Protein AF-A0A523QRS4-F1 (afdb_monomer_lite)

pLDDT: mean 77.5, std 20.07, range [27.39, 96.94]

Foldseek 3Di:
DDDDDDDDPPPPPDDPPPDPPPQFAFFAAPWDDQCQKFADDDPVTDGDPPDTGDGRQGWDFPDDDPQKTWTDRDPPDPDDIIIGGNVNTPSVCRDPVVVQVVLCVWFNDAFAQDPPPRDTPQVLVVCLVPAPCSVQKDWDDKDGWDDDPQATKIWTWIWGQDPVRDTDIAIWIFHHGPSHGPDIGHPVPDDDDD

Secondary structure (DSSP, 8-state):
----------------------PPSPB-SS-B-GGGEESSSSTTSPBPSS--BPTT-B-EEEEEETTEEEEESSSS--S--EEEEGGGS-GGGG-HHHHHHHHHHHH-SPP-B-TTT--BHHHHHHHHHH-SSGGG-EEEEEPPPEEETTEEEEEEEEEEE-TTS-EEEEEEEEEEETTEEEEEEEGGG-----

Structure (mmCIF, N/CA/C/O backbone):
data_AF-A0A523QRS4-F1
#
_entry.id   AF-A0A523QRS4-F1
#
loop_
_atom_site.group_PDB
_atom_site.id
_atom_site.type_symbol
_atom_site.label_atom_id
_atom_site.label_alt_id
_atom_site.label_comp_id
_atom_site.label_asym_id
_atom_site.label_entity_id
_atom_site.label_seq_id
_atom_site.pdbx_PDB_ins_code
_atom_site.Cartn_x
_atom_site.Cartn_y
_atom_site.Cartn_z
_atom_site.occupancy
_atom_site.B_iso_or_equiv
_atom_site.auth_seq_id
_atom_site.auth_comp_id
_atom_site.auth_asym_id
_atom_site.auth_atom_id
_atom_site.pdbx_PDB_model_num
ATOM 1 N N . MET A 1 1 ? -35.019 35.383 52.566 1.00 38.28 1 MET A N 1
ATOM 2 C CA . MET A 1 1 ? -33.919 34.642 53.225 1.00 38.28 1 MET A CA 1
ATOM 3 C C . MET A 1 1 ? -32.940 34.156 52.166 1.00 38.28 1 MET A C 1
ATOM 5 O O . MET A 1 1 ? -33.324 33.365 51.318 1.00 38.28 1 MET A O 1
ATOM 9 N N . ARG A 1 2 ? -31.708 34.683 52.170 1.00 39.78 2 ARG A N 1
ATOM 10 C CA . ARG A 1 2 ? -30.588 34.219 51.334 1.00 39.78 2 ARG A CA 1
ATOM 11 C C . ARG A 1 2 ? -29.811 33.148 52.108 1.00 39.78 2 ARG A C 1
ATOM 13 O O . ARG A 1 2 ? -29.517 33.361 53.281 1.00 39.78 2 ARG A O 1
ATOM 20 N N . ARG A 1 3 ? -29.461 32.040 51.454 1.00 33.72 3 ARG A N 1
ATOM 21 C CA . ARG A 1 3 ? -28.447 31.068 51.902 1.00 33.72 3 ARG A CA 1
ATOM 22 C C . ARG A 1 3 ? -27.505 30.750 50.724 1.00 33.72 3 ARG A C 1
ATOM 24 O O . ARG A 1 3 ? -27.893 30.990 49.582 1.00 33.72 3 ARG A O 1
ATOM 31 N N . PRO A 1 4 ? -26.241 30.394 51.002 1.00 34.81 4 PRO A N 1
ATOM 32 C CA . PRO A 1 4 ? -25.090 30.863 50.234 1.00 34.81 4 PRO A CA 1
ATOM 33 C C . PRO A 1 4 ? -24.780 30.021 48.994 1.00 34.81 4 PRO A C 1
ATOM 35 O O . PRO A 1 4 ? -25.081 28.834 48.928 1.00 34.81 4 PRO A O 1
ATOM 38 N N . LYS A 1 5 ? -24.113 30.666 48.029 1.00 37.50 5 LYS A N 1
ATOM 39 C CA . LYS A 1 5 ? -23.422 30.017 46.912 1.00 37.50 5 LYS A CA 1
ATOM 40 C C . LYS A 1 5 ? -22.230 29.236 47.470 1.00 37.50 5 LYS A C 1
ATOM 42 O O . LYS A 1 5 ? -21.349 29.847 48.068 1.00 37.50 5 LYS A O 1
ATOM 47 N N . ILE A 1 6 ? -22.187 27.927 47.242 1.00 28.95 6 ILE A N 1
ATOM 48 C CA . ILE A 1 6 ? -20.970 27.126 47.396 1.00 28.95 6 ILE A CA 1
ATOM 49 C C . ILE A 1 6 ? -20.556 26.702 45.992 1.00 28.95 6 ILE A C 1
ATOM 51 O O . ILE A 1 6 ? -21.216 25.896 45.342 1.00 28.95 6 ILE A O 1
ATOM 55 N N . VAL A 1 7 ? -19.484 27.323 45.512 1.00 34.16 7 VAL A N 1
ATOM 56 C CA . VAL A 1 7 ? -18.747 26.904 44.325 1.00 34.16 7 VAL A CA 1
ATOM 57 C C . VAL A 1 7 ? -17.831 25.776 44.785 1.00 34.16 7 VAL A C 1
ATOM 59 O O . VAL A 1 7 ? -16.873 26.034 45.508 1.00 34.16 7 VAL A O 1
ATOM 62 N N . ILE A 1 8 ? -18.131 24.535 44.405 1.00 29.69 8 ILE A N 1
ATOM 63 C CA . ILE A 1 8 ? -17.163 23.441 44.515 1.00 29.69 8 ILE A CA 1
ATOM 64 C C . ILE A 1 8 ? -16.531 23.281 43.138 1.00 29.69 8 ILE A C 1
ATOM 66 O O . ILE A 1 8 ? -17.089 22.656 42.240 1.00 29.69 8 ILE A O 1
ATOM 70 N N . ALA A 1 9 ? -15.366 23.900 42.975 1.00 28.75 9 ALA A N 1
ATOM 71 C CA . ALA A 1 9 ? -14.440 23.562 41.913 1.00 28.75 9 ALA A CA 1
ATOM 72 C C . ALA A 1 9 ? -13.844 22.188 42.245 1.00 28.75 9 ALA A C 1
ATOM 74 O O . ALA A 1 9 ? -12.951 22.084 43.083 1.00 28.75 9 ALA A O 1
ATOM 75 N N . VAL A 1 10 ? -14.354 21.126 41.620 1.00 27.39 10 VAL A N 1
ATOM 76 C CA . VAL A 1 10 ? -13.657 19.837 41.611 1.00 27.39 10 VAL A CA 1
ATOM 77 C C . VAL A 1 10 ? -12.737 19.836 40.400 1.00 27.39 10 VAL A C 1
ATOM 79 O O . VAL A 1 10 ? -13.112 19.480 39.286 1.00 27.39 10 VAL A O 1
ATOM 82 N N . LEU A 1 11 ? -11.519 20.305 40.640 1.00 28.81 11 LEU A N 1
ATOM 83 C CA . LEU A 1 11 ? -10.407 20.229 39.712 1.00 28.81 11 LEU A CA 1
ATOM 84 C C . LEU A 1 11 ? -9.786 18.831 39.866 1.00 28.81 11 LEU A C 1
ATOM 86 O O . LEU A 1 11 ? -8.855 18.644 40.643 1.00 28.81 11 LEU A O 1
ATOM 90 N N . VAL A 1 12 ? -10.336 17.825 39.176 1.00 30.38 12 VAL A N 1
ATOM 91 C CA . VAL A 1 12 ? -9.659 16.522 39.045 1.00 30.38 12 VAL A CA 1
ATOM 92 C C . VAL A 1 12 ? -8.639 16.630 37.915 1.00 30.38 12 VAL A C 1
ATOM 94 O O . VAL A 1 12 ? -8.904 16.305 36.762 1.00 30.38 12 VAL A O 1
ATOM 97 N N . LEU A 1 13 ? -7.447 17.112 38.267 1.00 37.62 13 LEU A N 1
ATOM 98 C CA . LEU A 1 13 ? -6.215 16.827 37.536 1.00 37.62 13 LEU A CA 1
ATOM 99 C C . LEU A 1 13 ? -5.780 15.401 37.904 1.00 37.62 13 LEU A C 1
ATOM 101 O O . LEU A 1 13 ? -4.959 15.205 38.796 1.00 37.62 13 LEU A O 1
ATOM 105 N N . CYS A 1 14 ? -6.339 14.399 37.228 1.00 30.83 14 CYS A N 1
ATOM 106 C CA . CYS A 1 14 ? -5.797 13.042 37.252 1.00 30.83 14 CYS A CA 1
ATOM 107 C C . CYS A 1 14 ? -5.207 12.706 35.884 1.00 30.83 14 CYS A C 1
ATOM 109 O O . CYS A 1 14 ? -5.927 12.437 34.933 1.00 30.83 14 CYS A O 1
ATOM 111 N N . GLY A 1 15 ? -3.874 12.706 35.838 1.00 29.33 15 GLY A N 1
ATOM 112 C CA . GLY A 1 15 ? -3.084 11.820 34.990 1.00 29.33 15 GLY A CA 1
ATOM 113 C C . GLY A 1 15 ? -3.207 12.019 33.484 1.00 29.33 15 GLY A C 1
ATOM 114 O O . GLY A 1 15 ? -3.934 11.297 32.811 1.00 29.33 15 GLY A O 1
ATOM 115 N N . LEU A 1 16 ? -2.344 12.875 32.937 1.00 32.72 16 LEU A N 1
ATOM 116 C CA . LEU A 1 16 ? -1.816 12.695 31.585 1.00 32.72 16 LEU A CA 1
ATOM 117 C C . LEU A 1 16 ? -1.104 11.332 31.515 1.00 32.72 16 LEU A C 1
ATOM 119 O O . LEU A 1 16 ? 0.087 11.231 31.794 1.00 32.72 16 LEU A O 1
ATOM 123 N N . HIS A 1 17 ? -1.829 10.270 31.167 1.00 32.53 17 HIS A N 1
ATOM 124 C CA . HIS A 1 17 ? -1.213 9.115 30.526 1.00 32.53 17 HIS A CA 1
ATOM 125 C C . HIS A 1 17 ? -1.110 9.443 29.042 1.00 32.53 17 HIS A C 1
ATOM 127 O O . HIS A 1 17 ? -2.069 9.326 28.282 1.00 32.53 17 HIS A O 1
ATOM 133 N N . THR A 1 18 ? 0.075 9.888 28.634 1.00 37.66 18 THR A N 1
ATOM 134 C CA . THR A 1 18 ? 0.505 9.887 27.237 1.00 37.66 18 THR A CA 1
ATOM 135 C C . THR A 1 18 ? 0.619 8.439 26.768 1.00 37.66 18 THR A C 1
ATOM 137 O O . THR A 1 18 ? 1.694 7.847 26.770 1.00 37.66 18 THR A O 1
ATOM 140 N N . GLY A 1 19 ? -0.517 7.856 26.403 1.00 32.28 19 GLY A N 1
ATOM 141 C CA . GLY A 1 19 ? -0.621 6.629 25.632 1.00 32.28 19 GLY A CA 1
ATOM 142 C C . GLY A 1 19 ? -1.322 6.964 24.328 1.00 32.28 19 GLY A C 1
ATOM 143 O O . GLY A 1 19 ? -2.533 6.813 24.221 1.00 32.28 19 GLY A O 1
ATOM 144 N N . ASN A 1 20 ? -0.567 7.459 23.347 1.00 34.06 20 ASN A N 1
ATOM 145 C CA . ASN A 1 20 ? -1.045 7.594 21.975 1.00 34.06 20 ASN A CA 1
ATOM 146 C C . ASN A 1 20 ? -1.259 6.182 21.405 1.00 34.06 20 ASN A C 1
ATOM 148 O O . ASN A 1 20 ? -0.379 5.619 20.758 1.00 34.06 20 ASN A O 1
ATOM 152 N N . SER A 1 21 ? -2.419 5.587 21.669 1.00 36.31 21 SER A N 1
ATOM 153 C CA . SER A 1 21 ? -2.902 4.462 20.882 1.00 36.31 21 SER A CA 1
ATOM 154 C C . SER A 1 21 ? -3.657 5.049 19.696 1.00 36.31 21 SER A C 1
ATOM 156 O O . SER A 1 21 ? -4.803 5.463 19.822 1.00 36.31 21 SER A O 1
ATOM 158 N N . LEU A 1 22 ? -3.009 5.098 18.531 1.00 37.78 22 LEU A N 1
ATOM 159 C CA . LEU A 1 22 ? -3.650 5.392 17.239 1.00 37.78 22 LEU A CA 1
ATOM 160 C C . LEU A 1 22 ? -4.550 4.225 16.772 1.00 37.78 22 LEU A C 1
ATOM 162 O O . LEU A 1 22 ? -4.741 4.015 15.575 1.00 37.78 22 LEU A O 1
ATOM 166 N N . ALA A 1 23 ? -5.069 3.427 17.707 1.00 46.94 23 ALA A N 1
ATOM 167 C CA . ALA A 1 23 ? -6.020 2.377 17.413 1.00 46.94 23 ALA A CA 1
ATOM 168 C C . ALA A 1 23 ? -7.355 3.039 17.062 1.00 46.94 23 ALA A C 1
ATOM 170 O O . ALA A 1 23 ? -7.910 3.805 17.850 1.00 46.94 23 ALA A O 1
ATOM 171 N N . GLY A 1 24 ? -7.846 2.775 15.852 1.00 49.41 24 GLY A N 1
ATOM 172 C CA . GLY A 1 24 ? -9.186 3.190 15.454 1.00 49.41 24 GLY A CA 1
ATOM 173 C C . GLY A 1 24 ? -10.271 2.608 16.377 1.00 49.41 24 GLY A C 1
ATOM 174 O O . GLY A 1 24 ? -9.991 1.712 17.177 1.00 49.41 24 GLY A O 1
ATOM 175 N N . PRO A 1 25 ? -11.516 3.102 16.265 1.00 53.50 25 PRO A N 1
ATOM 176 C CA . PRO A 1 25 ? -12.649 2.605 17.046 1.00 53.50 25 PRO A CA 1
ATOM 177 C C . PRO A 1 25 ? -12.805 1.083 16.876 1.00 53.50 25 PRO A C 1
ATOM 179 O O . PRO A 1 25 ? -12.865 0.650 15.728 1.00 53.50 25 PRO A O 1
ATOM 182 N N . PRO A 1 26 ? -12.872 0.272 17.950 1.00 54.50 26 PRO A N 1
ATOM 183 C CA . PRO A 1 26 ? -12.972 -1.185 17.856 1.00 54.50 26 PRO A CA 1
ATOM 184 C C . PRO A 1 26 ? -14.129 -1.629 16.947 1.00 54.50 26 PRO A C 1
ATOM 186 O O . PRO A 1 26 ? -15.196 -1.015 16.929 1.00 54.50 26 PRO A O 1
ATOM 189 N N . ILE A 1 27 ? -13.900 -2.707 16.195 1.00 52.75 27 ILE A N 1
ATOM 190 C CA . ILE A 1 27 ? -14.874 -3.347 15.297 1.00 52.75 27 ILE A CA 1
ATOM 191 C C . ILE A 1 27 ? -15.105 -4.770 15.804 1.00 52.75 27 ILE A C 1
ATOM 193 O O . ILE A 1 27 ? -14.191 -5.384 16.356 1.00 52.75 27 ILE A O 1
ATOM 197 N N . PHE A 1 28 ? -16.312 -5.299 15.633 1.00 57.34 28 PHE A N 1
ATOM 198 C CA . PHE A 1 28 ? -16.656 -6.658 16.048 1.00 57.34 28 PHE A CA 1
ATOM 199 C C . PHE A 1 28 ? -16.808 -7.593 14.859 1.00 57.34 28 PHE A C 1
ATOM 201 O O . PHE A 1 28 ? -17.476 -7.254 13.889 1.00 57.34 28 PHE A O 1
ATOM 208 N N . GLN A 1 29 ? -16.242 -8.795 14.981 1.00 43.44 29 GLN A N 1
ATOM 209 C CA . GLN A 1 29 ? -16.531 -9.909 14.077 1.00 43.44 29 GLN A CA 1
ATOM 210 C C . GLN A 1 29 ? -17.651 -10.771 14.682 1.00 43.44 29 GLN A C 1
ATOM 212 O O . GLN A 1 29 ? -17.641 -11.003 15.891 1.00 43.44 29 GLN A O 1
ATOM 217 N N . ASN A 1 30 ? -18.573 -11.255 13.842 1.00 48.00 30 ASN A N 1
ATOM 218 C CA . ASN A 1 30 ? -19.727 -12.123 14.151 1.00 48.00 30 ASN A CA 1
ATOM 219 C C . ASN A 1 30 ? -21.000 -11.489 14.743 1.00 48.00 30 ASN A C 1
ATOM 221 O O . ASN A 1 30 ? -21.876 -12.229 15.190 1.00 48.00 30 ASN A O 1
ATOM 225 N N . GLY A 1 31 ? -21.150 -10.160 14.718 1.00 55.41 31 GLY A N 1
ATOM 226 C CA . GLY A 1 31 ? -22.325 -9.495 15.297 1.00 55.41 31 GLY A CA 1
ATOM 227 C C . GLY A 1 31 ? -22.440 -9.728 16.808 1.00 55.41 31 GLY A C 1
ATOM 228 O O . GLY A 1 31 ? -21.742 -10.554 17.399 1.00 55.41 31 GLY A O 1
ATOM 229 N N . ILE A 1 32 ? -23.284 -8.956 17.484 1.00 65.88 32 ILE A N 1
AT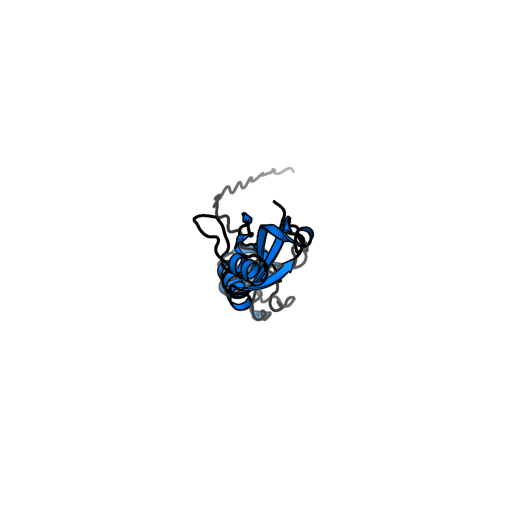OM 230 C CA . ILE A 1 32 ? -23.466 -9.129 18.926 1.00 65.88 32 ILE A CA 1
ATOM 231 C C . ILE A 1 32 ? -24.937 -9.176 19.243 1.00 65.88 32 ILE A C 1
ATOM 233 O O . ILE A 1 32 ? -25.665 -8.197 19.060 1.00 65.88 32 ILE A O 1
ATOM 237 N N . ASP A 1 33 ? -25.338 -10.313 19.799 1.00 67.94 33 ASP A N 1
ATOM 238 C CA . ASP A 1 33 ? -26.661 -10.460 20.366 1.00 67.94 33 ASP A CA 1
ATOM 239 C C . ASP A 1 33 ? -26.887 -9.414 21.457 1.00 67.94 33 ASP A C 1
ATOM 241 O O . ASP A 1 33 ? -26.063 -9.220 22.356 1.00 67.94 33 ASP A O 1
ATOM 245 N N . LYS A 1 34 ? -28.075 -8.808 21.427 1.00 73.00 34 LYS A N 1
ATOM 246 C CA . LYS A 1 34 ? -28.575 -7.841 22.418 1.00 73.00 34 LYS A CA 1
ATOM 247 C C . LYS A 1 34 ? -28.326 -8.236 23.882 1.00 73.00 34 LYS A C 1
ATOM 249 O O . LYS A 1 34 ? -28.179 -7.383 24.743 1.00 73.00 34 LYS A O 1
ATOM 254 N N . GLN A 1 35 ? -28.206 -9.532 24.175 1.00 75.56 35 GLN A N 1
ATOM 255 C CA . GLN A 1 35 ? -27.923 -10.055 25.516 1.00 75.56 35 GLN A CA 1
ATOM 256 C C . GLN A 1 35 ? -26.556 -9.653 26.097 1.00 75.56 35 GLN A C 1
ATOM 258 O O . GLN A 1 35 ? -26.328 -9.809 27.299 1.00 75.56 35 GLN A O 1
ATOM 263 N N . TYR A 1 36 ? -25.636 -9.169 25.262 1.00 80.62 36 TYR A N 1
ATOM 264 C CA . TYR A 1 36 ? -24.312 -8.704 25.681 1.00 80.62 36 TYR A CA 1
ATOM 265 C C . TYR A 1 36 ? -24.194 -7.177 25.747 1.00 80.62 36 TYR A C 1
ATOM 267 O O . TYR A 1 36 ? -23.166 -6.671 26.204 1.00 80.62 36 TYR A O 1
ATOM 275 N N . ILE A 1 37 ? -25.231 -6.459 25.311 1.00 86.19 37 ILE A N 1
ATOM 276 C CA . ILE A 1 37 ? -25.307 -5.000 25.301 1.00 86.19 37 ILE A CA 1
ATOM 277 C C . ILE A 1 37 ? -26.126 -4.565 26.519 1.00 86.19 37 ILE A C 1
ATOM 279 O O . ILE A 1 37 ? -27.165 -5.150 26.814 1.00 86.19 37 ILE A O 1
ATOM 283 N N . ARG A 1 38 ? -25.644 -3.571 27.268 1.00 89.12 38 ARG A N 1
ATOM 284 C CA . ARG A 1 38 ? -26.240 -3.133 28.540 1.00 89.12 38 ARG A CA 1
ATOM 285 C C . ARG A 1 38 ? -26.420 -1.632 28.609 1.00 89.12 38 ARG A C 1
ATOM 287 O O . ARG A 1 38 ? -25.671 -0.877 27.996 1.00 89.12 38 ARG A O 1
ATOM 294 N N . ILE A 1 39 ? -27.343 -1.197 29.457 1.00 90.00 39 ILE A N 1
ATOM 295 C CA . ILE A 1 39 ? -27.551 0.229 29.744 1.00 90.00 39 ILE A CA 1
ATOM 296 C C . ILE A 1 39 ? -26.484 0.814 30.689 1.00 90.00 39 ILE A C 1
ATOM 298 O O . ILE A 1 39 ? -26.386 2.033 30.832 1.00 90.00 39 ILE A O 1
ATOM 302 N N . GLY A 1 40 ? -25.646 -0.028 31.310 1.00 88.25 40 GLY A N 1
ATOM 303 C CA . GLY A 1 40 ? -24.593 0.411 32.227 1.00 88.25 40 GLY A CA 1
ATOM 304 C C . GLY A 1 40 ? -23.388 -0.534 32.343 1.00 88.25 40 GLY A C 1
ATOM 305 O O . GLY A 1 40 ? -23.428 -1.673 31.870 1.00 88.25 40 GLY A O 1
ATOM 306 N N . PRO A 1 41 ? -22.295 -0.057 32.967 1.00 84.81 41 PRO A N 1
ATOM 307 C CA . PRO A 1 41 ? -21.031 -0.776 33.076 1.00 84.81 41 PRO A CA 1
ATOM 308 C C . PRO A 1 41 ? -21.018 -1.710 34.280 1.00 84.81 41 PRO A C 1
ATOM 310 O O . PRO A 1 41 ? -20.392 -1.380 35.275 1.00 84.81 41 PRO A O 1
ATOM 313 N N . GLU A 1 42 ? -21.728 -2.836 34.220 1.00 85.50 42 GLU A N 1
ATOM 314 C CA . GLU A 1 42 ? -21.630 -3.966 35.162 1.00 85.50 42 GLU A CA 1
ATOM 315 C C . GLU A 1 42 ? -22.707 -5.010 34.838 1.00 85.50 42 GLU A C 1
ATOM 317 O O . GLU A 1 42 ? -23.611 -4.779 34.037 1.00 85.50 42 GLU A O 1
ATOM 322 N N . MET A 1 43 ? -22.622 -6.181 35.473 1.00 83.38 43 MET A N 1
ATOM 323 C CA . MET A 1 43 ? -23.606 -7.255 35.281 1.00 83.38 43 MET A CA 1
ATOM 324 C C . MET A 1 43 ? -24.956 -6.996 35.958 1.00 83.38 43 MET A C 1
ATOM 326 O O . MET A 1 43 ? -25.911 -7.716 35.671 1.00 83.38 43 MET A O 1
ATOM 330 N N . GLU A 1 44 ? -25.031 -5.999 36.839 1.00 86.81 44 GLU A N 1
ATOM 331 C CA . GLU A 1 44 ? -26.256 -5.616 37.551 1.00 86.81 44 GLU A CA 1
ATOM 332 C C . GLU A 1 44 ? -27.202 -4.782 36.680 1.00 86.81 44 GLU A C 1
ATOM 334 O O . GLU A 1 44 ? -28.406 -4.768 36.915 1.00 86.81 44 GLU A O 1
ATOM 339 N N . TYR A 1 45 ? -26.670 -4.117 35.651 1.00 86.31 45 TYR A N 1
ATOM 340 C CA . TYR A 1 45 ? -27.472 -3.329 34.722 1.00 86.31 45 TYR A CA 1
ATOM 341 C C . TYR A 1 45 ? -28.235 -4.229 33.762 1.00 86.31 45 TYR A C 1
ATOM 343 O O . TYR A 1 45 ? -27.698 -5.226 33.276 1.00 86.31 45 TYR A O 1
ATOM 351 N N . GLU A 1 46 ? -29.467 -3.843 33.448 1.00 87.44 46 GLU A N 1
ATOM 352 C CA . GLU A 1 46 ? -30.300 -4.543 32.477 1.00 87.44 46 GLU A CA 1
ATOM 353 C C . GLU A 1 46 ? -29.654 -4.558 31.083 1.00 87.44 46 GLU A C 1
ATOM 355 O O . GLU A 1 46 ? -28.813 -3.716 30.733 1.00 87.44 46 GLU A O 1
ATOM 360 N N . ASN A 1 47 ? -30.036 -5.558 30.291 1.00 85.94 47 ASN A N 1
ATOM 361 C CA . ASN A 1 47 ? -29.652 -5.592 28.888 1.00 85.94 47 ASN A CA 1
ATOM 362 C C . ASN A 1 47 ? -30.381 -4.471 28.145 1.00 85.94 47 ASN A C 1
ATOM 364 O O . ASN A 1 47 ? -31.543 -4.189 28.429 1.00 85.94 47 ASN A O 1
ATOM 368 N N . ASP A 1 48 ? -29.697 -3.860 27.187 1.00 82.62 48 ASP A N 1
ATOM 369 C CA . ASP A 1 48 ? -30.310 -2.896 26.283 1.00 82.62 48 ASP A CA 1
ATOM 370 C C . ASP A 1 48 ? -31.181 -3.658 25.271 1.00 82.62 48 ASP A C 1
ATOM 372 O O . ASP A 1 48 ? -30.708 -4.563 24.579 1.00 82.62 48 ASP A O 1
ATOM 376 N N . ASP A 1 49 ? -32.472 -3.340 25.219 1.00 78.06 49 ASP A N 1
ATOM 377 C CA . ASP A 1 49 ? -33.444 -3.966 24.319 1.00 78.06 49 ASP A CA 1
ATOM 378 C C . ASP A 1 49 ? -33.634 -3.189 23.008 1.00 78.06 49 ASP A C 1
ATOM 380 O O . ASP A 1 49 ? -34.337 -3.658 22.108 1.00 78.06 49 ASP A O 1
ATOM 384 N N . THR A 1 50 ? -32.978 -2.034 22.878 1.00 70.62 50 THR A N 1
ATOM 385 C CA . THR A 1 50 ? -33.133 -1.110 21.752 1.00 70.62 50 THR A CA 1
ATOM 386 C C . THR A 1 50 ? -32.138 -1.332 20.618 1.00 70.62 50 THR A C 1
ATOM 388 O O . THR A 1 50 ? -32.442 -0.969 19.481 1.00 70.62 50 THR A O 1
ATOM 391 N N . GLY A 1 51 ? -30.981 -1.947 20.883 1.00 64.19 51 GLY A N 1
ATOM 392 C CA . GLY A 1 51 ? -29.927 -2.144 19.884 1.00 64.19 51 GLY A CA 1
ATOM 393 C C . GLY A 1 51 ? -29.492 -3.598 19.694 1.00 64.19 51 GLY A C 1
ATOM 394 O O . GLY A 1 51 ? -29.294 -4.342 20.651 1.00 64.19 51 GLY A O 1
ATOM 395 N N . ALA A 1 52 ? -29.269 -3.989 18.440 1.00 68.50 52 ALA A N 1
ATOM 396 C CA . ALA A 1 52 ? -28.430 -5.129 18.079 1.00 68.50 52 ALA A CA 1
ATOM 397 C C . ALA A 1 52 ? -27.262 -4.601 17.246 1.00 68.50 52 ALA A C 1
ATOM 399 O O . ALA A 1 52 ? -27.460 -3.691 16.441 1.00 68.50 52 ALA A O 1
ATOM 400 N N . LEU A 1 53 ? -26.067 -5.156 17.446 1.00 73.06 53 LEU A N 1
ATOM 401 C CA . LEU A 1 53 ? -24.907 -4.788 16.642 1.00 73.06 53 LEU A CA 1
ATOM 402 C C . LEU A 1 53 ? -24.769 -5.751 15.473 1.00 73.06 53 LEU A C 1
ATOM 404 O O . LEU A 1 53 ? -24.700 -6.971 15.666 1.00 73.06 53 LEU A O 1
ATOM 408 N N . LEU A 1 54 ? -24.724 -5.192 14.269 1.00 71.19 54 LEU A N 1
ATOM 409 C CA . LEU A 1 54 ? -24.456 -5.953 13.060 1.00 71.19 54 LEU A CA 1
ATOM 410 C C . LEU A 1 54 ? -22.985 -6.380 13.023 1.00 71.19 54 LEU A C 1
ATOM 412 O O . LEU A 1 54 ? -22.113 -5.816 13.688 1.00 71.19 54 LEU A O 1
ATOM 416 N N . GLU A 1 55 ? -22.707 -7.417 12.242 1.00 66.00 55 GLU A N 1
ATOM 417 C CA . GLU A 1 55 ? -21.335 -7.830 11.975 1.00 66.00 55 GLU A CA 1
ATOM 418 C C . GLU A 1 55 ? -20.538 -6.692 11.313 1.00 66.00 55 GLU A C 1
ATOM 420 O O . GLU A 1 55 ? -21.066 -5.953 10.481 1.00 66.00 55 GLU A O 1
ATOM 425 N N . ASP A 1 56 ? -19.271 -6.540 11.710 1.00 64.44 56 ASP A N 1
ATOM 426 C CA . ASP A 1 56 ? -18.336 -5.510 11.240 1.00 64.44 56 ASP A CA 1
ATOM 427 C C . ASP A 1 56 ? -18.744 -4.051 11.542 1.00 64.44 56 ASP A C 1
ATOM 429 O O . ASP A 1 56 ? -18.203 -3.098 10.964 1.00 64.44 56 ASP A O 1
ATOM 433 N N . GLU A 1 57 ? -19.654 -3.841 12.495 1.00 73.88 57 GLU A N 1
ATOM 434 C CA . GLU A 1 57 ? -20.068 -2.506 12.918 1.00 73.88 57 GLU A CA 1
ATOM 435 C C . GLU A 1 57 ? -18.974 -1.799 13.741 1.00 73.88 57 GLU A C 1
ATOM 437 O O . GLU A 1 57 ? -18.359 -2.369 14.650 1.00 73.88 57 GLU A O 1
ATOM 442 N N . LYS A 1 58 ? -18.696 -0.534 13.396 1.00 76.38 58 LYS A N 1
ATOM 443 C CA . LYS A 1 58 ? -17.659 0.276 14.052 1.00 76.38 58 LYS A CA 1
ATOM 444 C C . LYS A 1 58 ? -18.201 0.904 15.328 1.00 76.38 58 LYS A C 1
ATOM 446 O O . LYS A 1 58 ? -19.191 1.630 15.279 1.00 76.38 58 LYS A O 1
ATOM 451 N N . LEU A 1 59 ? -17.506 0.705 16.447 1.00 79.38 59 LEU A N 1
ATOM 452 C CA . LEU A 1 59 ? -17.912 1.253 17.738 1.00 79.38 59 LEU A CA 1
ATOM 453 C C . LEU A 1 59 ? -17.014 2.408 18.165 1.00 79.38 59 LEU A C 1
ATOM 455 O O . LEU A 1 59 ? -15.837 2.240 18.475 1.00 79.38 59 LEU A O 1
ATOM 459 N N . TYR A 1 60 ? -17.589 3.597 18.257 1.00 82.25 60 TYR A N 1
ATOM 460 C CA . TYR A 1 60 ? -16.907 4.768 18.787 1.00 82.25 60 TYR A CA 1
ATOM 461 C C . TYR A 1 60 ? -16.956 4.730 20.310 1.00 82.25 60 TYR A C 1
ATOM 463 O O . TYR A 1 60 ? -18.020 4.918 20.901 1.00 82.25 60 TYR A O 1
ATOM 471 N N . VAL A 1 61 ? -15.804 4.492 20.937 1.00 86.44 61 VAL A N 1
ATOM 472 C CA . VAL A 1 61 ? -15.676 4.441 22.398 1.00 86.44 61 VAL A CA 1
ATOM 473 C C . VAL A 1 61 ? -15.851 5.842 22.974 1.00 86.44 61 VAL A C 1
ATOM 475 O O . VAL A 1 61 ? -15.137 6.773 22.607 1.00 86.44 61 VAL A O 1
ATOM 478 N N . LEU A 1 62 ? -16.820 5.975 23.872 1.00 86.62 62 LEU A N 1
ATOM 479 C CA . LEU A 1 62 ? -17.110 7.189 24.630 1.00 86.62 62 LEU A CA 1
ATOM 480 C C . LEU A 1 62 ? -16.442 7.156 26.004 1.00 86.62 62 LEU A C 1
ATOM 482 O O . LEU A 1 62 ? -15.974 8.180 26.490 1.00 86.62 62 LEU A O 1
ATOM 486 N N . GLU A 1 63 ? -16.424 5.982 26.634 1.00 87.31 63 GLU A N 1
ATOM 487 C CA . GLU A 1 63 ? -15.961 5.797 28.008 1.00 87.31 63 GLU A CA 1
ATOM 488 C C . GLU A 1 63 ? -15.490 4.352 28.213 1.00 87.31 63 GLU A C 1
ATOM 490 O O . GLU A 1 63 ? -16.032 3.430 27.604 1.00 87.31 63 GLU A O 1
ATOM 495 N N . GLU A 1 64 ? -14.515 4.138 29.095 1.00 89.06 64 GLU A N 1
ATOM 496 C CA . GLU A 1 64 ? -14.163 2.809 29.599 1.00 89.06 64 GLU A CA 1
ATOM 497 C C . GLU A 1 64 ? -14.304 2.778 31.123 1.00 89.06 64 GLU A C 1
ATOM 499 O O . GLU A 1 64 ? -13.798 3.662 31.816 1.00 89.06 64 GLU A O 1
ATOM 504 N N . LYS A 1 65 ? -14.966 1.748 31.660 1.00 89.38 65 LYS A N 1
ATOM 505 C CA . LYS A 1 65 ? -15.164 1.583 33.105 1.00 89.38 65 LYS A CA 1
ATOM 506 C C . LYS A 1 65 ? -15.286 0.110 33.479 1.00 89.38 65 LYS A C 1
ATOM 508 O O . LYS A 1 65 ? -16.084 -0.610 32.895 1.00 89.38 65 LYS A O 1
ATOM 513 N N . ASN A 1 66 ? -14.497 -0.349 34.452 1.00 88.06 66 ASN A N 1
ATOM 514 C CA . ASN A 1 66 ? -14.575 -1.708 35.017 1.00 88.06 66 ASN A CA 1
ATOM 515 C C . ASN A 1 66 ? -14.531 -2.849 33.973 1.00 88.06 66 ASN A C 1
ATOM 517 O O . ASN A 1 66 ? -15.203 -3.866 34.117 1.00 88.06 66 ASN A O 1
ATOM 521 N N . GLY A 1 67 ? -13.753 -2.685 32.896 1.00 85.19 67 GLY A N 1
ATOM 522 C CA . GLY A 1 67 ? -13.673 -3.670 31.806 1.00 85.19 67 GLY A CA 1
ATOM 523 C C . GLY A 1 67 ? -14.842 -3.621 30.812 1.00 85.19 67 GLY A C 1
ATOM 524 O O . GLY A 1 67 ? -14.947 -4.492 29.948 1.00 85.19 67 GLY A O 1
ATOM 525 N N . TRP A 1 68 ? -15.692 -2.601 30.905 1.00 89.94 68 TRP A N 1
ATOM 526 C CA . TRP A 1 68 ? -16.744 -2.278 29.950 1.00 89.94 68 TRP A CA 1
ATOM 527 C C . TRP A 1 68 ? -16.358 -1.059 29.128 1.00 89.94 68 TRP A C 1
ATOM 529 O O . TRP A 1 68 ? -15.675 -0.158 29.617 1.00 89.94 68 TRP A O 1
ATOM 539 N N . ILE A 1 69 ? -16.830 -1.025 27.890 1.00 90.25 69 ILE A N 1
ATOM 540 C CA . ILE A 1 69 ? -16.758 0.145 27.029 1.00 90.25 69 ILE A CA 1
ATOM 541 C C . ILE A 1 69 ? -18.167 0.687 26.829 1.00 90.25 69 ILE A C 1
ATOM 543 O O . ILE A 1 69 ? -19.093 -0.074 26.544 1.00 90.25 69 ILE A O 1
ATOM 547 N N . ARG A 1 70 ? -18.326 1.997 26.975 1.00 90.00 70 ARG A N 1
ATOM 548 C CA . ARG A 1 70 ? -19.491 2.724 26.491 1.00 90.00 70 ARG A CA 1
ATOM 549 C C . ARG A 1 70 ? -19.215 3.110 25.057 1.00 90.00 70 ARG A C 1
ATOM 551 O O . ARG A 1 70 ? -18.181 3.718 24.779 1.00 90.00 70 ARG A O 1
ATOM 558 N N . PHE A 1 71 ? -20.122 2.790 24.156 1.00 87.31 71 PHE A N 1
ATOM 559 C CA . PHE A 1 71 ? -19.928 3.037 22.739 1.00 87.31 71 PHE A CA 1
ATOM 560 C C . PHE A 1 71 ? -21.146 3.685 22.097 1.00 87.31 71 PHE A C 1
ATOM 562 O O . PHE A 1 71 ? -22.238 3.709 22.660 1.00 87.31 71 PHE A O 1
ATOM 569 N N . ARG A 1 72 ? -20.938 4.167 20.877 1.00 86.88 72 ARG A N 1
ATOM 570 C CA . ARG A 1 72 ? -21.984 4.501 19.908 1.00 86.88 72 ARG A CA 1
ATOM 571 C C . ARG A 1 72 ? -21.583 3.993 18.527 1.00 86.88 72 ARG A C 1
ATOM 573 O O . ARG A 1 72 ? -20.400 3.781 18.268 1.00 86.88 72 ARG A O 1
ATOM 580 N N . VAL A 1 73 ? -22.556 3.841 17.641 1.00 80.31 73 VAL A N 1
ATOM 581 C CA . VAL A 1 73 ? -22.356 3.280 16.292 1.00 80.31 73 VAL A CA 1
ATOM 582 C C . VAL A 1 73 ? -21.938 4.340 15.267 1.00 80.31 73 VAL A C 1
ATOM 584 O O . VAL A 1 73 ? -21.208 4.062 14.321 1.00 80.31 73 VAL A O 1
ATOM 587 N N . THR A 1 74 ? -22.356 5.590 15.457 1.00 77.38 74 THR A N 1
ATOM 588 C CA . THR A 1 74 ? -22.071 6.682 14.516 1.00 77.38 74 THR A CA 1
ATOM 589 C C . THR A 1 74 ? -21.274 7.800 15.176 1.00 77.38 74 THR A C 1
ATOM 591 O O . THR A 1 74 ? -21.558 8.195 16.303 1.00 77.38 74 THR A O 1
ATOM 594 N N . GLU A 1 75 ? -20.332 8.386 14.442 1.00 71.56 75 GLU A N 1
ATOM 595 C CA . GLU A 1 75 ? -19.446 9.447 14.941 1.00 71.56 75 GLU A CA 1
ATOM 596 C C . GLU A 1 75 ? -20.165 10.756 15.313 1.00 71.56 75 GLU A C 1
ATOM 598 O O . GLU A 1 75 ? -19.686 11.517 16.154 1.00 71.56 75 GLU A O 1
ATOM 603 N N . LYS A 1 76 ? -21.300 11.053 14.670 1.00 72.06 76 LYS A N 1
ATOM 604 C CA . LYS A 1 76 ? -21.982 12.354 14.790 1.00 72.06 76 LYS A CA 1
ATOM 605 C C . LYS A 1 76 ? -23.307 12.307 15.541 1.00 72.06 76 LYS A C 1
ATOM 607 O O . LYS A 1 76 ? -23.770 13.361 15.961 1.00 72.06 76 LYS A O 1
ATOM 612 N N . ASP A 1 77 ? -23.895 11.128 15.722 1.00 67.25 77 ASP A N 1
ATOM 613 C CA . ASP A 1 77 ? -25.132 11.004 16.486 1.00 67.25 77 ASP A CA 1
ATOM 614 C C . ASP A 1 77 ? -24.838 11.008 17.994 1.00 67.25 77 ASP A C 1
ATOM 616 O O . ASP A 1 77 ? -23.830 10.460 18.462 1.00 67.25 77 ASP A O 1
ATOM 620 N N . LEU A 1 78 ? -25.716 11.675 18.737 1.00 70.25 78 LEU A N 1
ATOM 621 C CA . LEU A 1 78 ? -25.724 11.760 20.198 1.00 70.25 78 LEU A CA 1
ATOM 622 C C . LEU A 1 78 ? -26.892 10.962 20.803 1.00 70.25 78 LEU A C 1
ATOM 624 O O . LEU A 1 78 ? -27.039 10.957 22.022 1.00 70.25 78 LEU A O 1
ATOM 628 N N . GLY A 1 79 ? -27.732 10.330 19.973 1.00 71.62 79 GLY A N 1
ATOM 629 C CA . GLY A 1 79 ? -28.997 9.727 20.389 1.00 71.62 79 GLY A CA 1
ATOM 630 C C . GLY A 1 79 ? -28.865 8.451 21.220 1.00 71.62 79 GLY A C 1
ATOM 631 O O . GLY A 1 79 ? -29.462 8.367 22.289 1.00 71.62 79 GLY A O 1
ATOM 632 N N . TRP A 1 80 ? -28.088 7.465 20.760 1.00 82.69 80 TRP A N 1
ATOM 633 C CA . TRP A 1 80 ? -27.978 6.162 21.428 1.00 82.69 80 TRP A CA 1
ATOM 634 C C . TRP A 1 80 ? -26.531 5.808 21.781 1.00 82.69 80 TRP A C 1
ATOM 636 O O . TRP A 1 80 ? -25.607 5.970 20.978 1.00 82.69 80 TRP A O 1
ATOM 646 N N . SER A 1 81 ? -26.343 5.310 23.003 1.00 86.31 81 SER A N 1
ATOM 647 C CA . SER A 1 81 ? -25.086 4.738 23.478 1.00 86.31 81 SER A CA 1
ATOM 648 C C . SER A 1 81 ? -25.385 3.573 24.404 1.00 86.31 81 SER A C 1
ATOM 650 O O . SER A 1 81 ? -26.262 3.712 25.255 1.00 86.31 81 SER A O 1
ATOM 652 N N . ALA A 1 82 ? -24.595 2.512 24.329 1.00 89.31 82 ALA A N 1
ATOM 653 C CA . ALA A 1 82 ? -24.734 1.368 25.216 1.00 89.31 82 ALA A CA 1
ATOM 654 C C . ALA A 1 82 ? -23.374 0.887 25.724 1.00 89.31 82 ALA A C 1
ATOM 656 O O . ALA A 1 82 ? -22.322 1.404 25.335 1.00 89.31 82 ALA A O 1
ATOM 657 N N . TRP A 1 83 ? -23.401 -0.082 26.630 1.00 91.44 83 TRP A N 1
ATOM 658 C CA . TRP A 1 83 ? -22.230 -0.675 27.253 1.00 91.44 83 TRP A CA 1
ATOM 659 C C . TRP A 1 83 ? -22.026 -2.108 26.794 1.00 91.44 83 TRP A C 1
ATOM 661 O O . TRP A 1 83 ? -22.971 -2.884 26.682 1.00 91.44 83 TRP A O 1
ATOM 671 N N . ILE A 1 84 ? -20.770 -2.482 26.581 1.00 88.81 84 ILE A N 1
ATOM 672 C CA . ILE A 1 84 ? -20.385 -3.857 26.274 1.00 88.81 84 ILE A CA 1
ATOM 673 C C . ILE A 1 84 ? -19.057 -4.210 26.929 1.00 88.81 84 ILE A C 1
ATOM 675 O O . ILE A 1 84 ? -18.208 -3.348 27.154 1.00 88.81 84 ILE A O 1
ATOM 679 N N . ARG A 1 85 ? -18.859 -5.487 27.260 1.00 86.44 85 ARG A N 1
ATOM 680 C CA . ARG A 1 85 ? -17.587 -5.942 27.818 1.00 86.44 85 ARG A CA 1
ATOM 681 C C . ARG A 1 85 ? -16.467 -5.802 26.794 1.00 86.44 85 ARG A C 1
ATOM 683 O O . ARG A 1 85 ? -16.576 -6.276 25.666 1.00 86.44 85 ARG A O 1
ATOM 690 N N . LYS A 1 86 ? -15.341 -5.245 27.231 1.00 82.75 86 LYS A N 1
ATOM 691 C CA . LYS A 1 86 ? -14.153 -5.026 26.399 1.00 82.75 86 LYS A CA 1
ATOM 692 C C . LYS A 1 86 ? -13.603 -6.316 25.790 1.00 82.75 86 LYS A C 1
ATOM 694 O O . LYS A 1 86 ? -13.105 -6.301 24.675 1.00 82.75 86 LYS A O 1
ATOM 699 N N . ASN A 1 87 ? -13.722 -7.443 26.487 1.00 80.38 87 ASN A N 1
ATOM 700 C CA . ASN A 1 87 ? -13.245 -8.737 25.992 1.00 80.38 87 ASN A CA 1
ATOM 701 C C . ASN A 1 87 ? -14.128 -9.354 24.896 1.00 80.38 87 ASN A C 1
ATOM 703 O O . ASN A 1 87 ? -13.689 -10.293 24.242 1.00 80.38 87 ASN A O 1
ATOM 707 N N . LEU A 1 88 ? -15.359 -8.864 24.723 1.00 77.00 88 LEU A N 1
ATOM 708 C CA . LEU A 1 88 ? -16.198 -9.215 23.578 1.00 77.00 88 LEU A CA 1
ATOM 709 C C . LEU A 1 88 ? -15.823 -8.369 22.359 1.00 77.00 88 LEU A C 1
ATOM 711 O O . LEU A 1 88 ? -16.114 -8.765 21.239 1.00 77.00 88 LEU A O 1
ATOM 715 N N . THR A 1 89 ? -15.170 -7.221 22.584 1.00 71.38 89 THR A N 1
ATOM 716 C CA . THR A 1 89 ? -14.740 -6.292 21.538 1.00 71.38 89 THR A CA 1
ATOM 717 C C . THR A 1 89 ? -13.451 -6.777 20.914 1.00 71.38 89 THR A C 1
ATOM 719 O O . THR A 1 89 ? -12.431 -6.917 21.591 1.00 71.38 89 THR A O 1
ATOM 722 N N . ASP A 1 90 ? -13.486 -7.018 19.608 1.00 64.38 90 ASP A N 1
ATOM 723 C CA . ASP A 1 90 ? -12.310 -7.460 18.882 1.00 64.38 90 ASP A CA 1
ATOM 724 C C . ASP A 1 90 ? -11.495 -6.231 18.458 1.00 64.38 90 ASP A C 1
ATOM 726 O O . ASP A 1 90 ? -11.413 -5.868 17.286 1.00 64.38 90 ASP A O 1
ATOM 730 N N . SER A 1 91 ? -10.848 -5.565 19.420 1.00 55.53 91 SER A N 1
ATOM 731 C CA . SER A 1 91 ? -9.870 -4.507 19.114 1.00 55.53 91 SER A CA 1
ATOM 732 C C . SER A 1 91 ? -8.703 -5.028 18.254 1.00 55.53 91 SER A C 1
ATOM 734 O O . SER A 1 91 ? -7.998 -4.242 17.619 1.00 55.53 91 SER A O 1
ATOM 736 N N . SER A 1 92 ? -8.543 -6.359 18.163 1.00 49.75 92 SER A N 1
ATOM 737 C CA . SER A 1 92 ? -7.591 -7.050 17.286 1.00 49.75 92 SER A CA 1
ATOM 738 C C . SER A 1 92 ? -7.950 -6.972 15.797 1.00 49.75 92 SER A C 1
ATOM 740 O O . SER A 1 92 ? -7.060 -7.072 14.952 1.00 49.75 92 SER A O 1
ATOM 742 N N . SER A 1 93 ? -9.227 -6.758 15.449 1.00 49.94 93 SER A N 1
ATOM 743 C CA . SER A 1 93 ? -9.694 -6.624 14.058 1.00 49.94 93 SER A CA 1
ATOM 744 C C . SER A 1 93 ? -9.106 -5.400 13.346 1.00 49.94 93 SER A C 1
ATOM 746 O O . SER A 1 93 ? -8.984 -5.401 12.120 1.00 49.94 93 SER A O 1
ATOM 748 N N . LEU A 1 94 ? -8.669 -4.409 14.127 1.00 53.72 94 LEU A N 1
ATOM 749 C CA . LEU A 1 94 ? -7.976 -3.202 13.690 1.00 53.72 94 LEU A CA 1
ATOM 750 C C . LEU A 1 94 ? -6.489 -3.188 14.040 1.00 53.72 94 LEU A C 1
ATOM 752 O O . LEU A 1 94 ? -5.833 -2.161 13.839 1.00 53.72 94 LEU A O 1
ATOM 756 N N . SER A 1 95 ? -5.933 -4.289 14.557 1.00 59.16 95 SER A N 1
ATOM 757 C CA . SER A 1 95 ? -4.495 -4.315 14.786 1.00 59.16 95 SER A CA 1
ATOM 758 C C . SER A 1 95 ? -3.793 -4.153 13.429 1.00 59.16 95 SER A C 1
ATOM 760 O O . SER A 1 95 ? -4.153 -4.830 12.453 1.00 59.16 95 SER A O 1
ATOM 762 N N . PRO A 1 96 ? -2.793 -3.257 13.321 1.00 69.56 96 PRO A N 1
ATOM 763 C CA . PRO A 1 96 ? -2.008 -3.110 12.099 1.00 69.56 96 PRO A CA 1
ATOM 764 C C . PRO A 1 96 ? -1.458 -4.447 11.588 1.00 69.56 96 PRO A C 1
ATOM 766 O O . PRO A 1 96 ? -1.280 -4.621 10.387 1.00 69.56 96 PRO A O 1
ATOM 769 N N . GLU A 1 97 ? -1.246 -5.408 12.488 1.00 76.25 97 GLU A N 1
ATOM 770 C CA . GLU A 1 97 ? -0.786 -6.764 12.202 1.00 76.25 97 GLU A CA 1
ATOM 771 C C . GLU A 1 97 ? -1.832 -7.625 11.490 1.00 76.25 97 GLU A C 1
ATOM 773 O O . GLU A 1 97 ? -1.493 -8.257 10.492 1.00 76.25 97 GLU A O 1
ATOM 778 N N . LYS A 1 98 ? -3.099 -7.639 11.932 1.00 78.31 98 LYS A N 1
ATOM 779 C CA . LYS A 1 98 ? -4.160 -8.431 11.280 1.00 78.31 98 LYS A CA 1
ATOM 780 C C . LYS A 1 98 ? -4.504 -7.846 9.913 1.00 78.31 98 LYS A C 1
ATOM 782 O O . LYS A 1 98 ? -4.657 -8.586 8.944 1.00 78.31 98 LYS A O 1
ATOM 787 N N . GLU A 1 99 ? -4.529 -6.519 9.792 1.00 80.81 99 GLU A N 1
ATOM 788 C CA . GLU A 1 99 ? -4.682 -5.842 8.499 1.00 80.81 99 GLU A CA 1
ATOM 789 C C . GLU A 1 99 ? -3.490 -6.100 7.570 1.00 80.81 99 GLU A C 1
ATOM 791 O O . GLU A 1 99 ? -3.675 -6.395 6.388 1.00 80.81 99 GLU A O 1
ATOM 796 N N . ARG A 1 100 ? -2.259 -6.073 8.094 1.00 83.44 100 ARG A N 1
ATOM 797 C CA . ARG A 1 100 ? -1.062 -6.486 7.350 1.00 83.44 100 ARG A CA 1
ATOM 798 C C . ARG A 1 100 ? -1.174 -7.947 6.907 1.00 83.44 100 ARG A C 1
ATOM 800 O O . ARG A 1 100 ? -0.938 -8.224 5.736 1.00 83.44 100 ARG A O 1
ATOM 807 N N . ALA A 1 101 ? -1.590 -8.854 7.787 1.00 84.88 101 ALA A N 1
ATOM 808 C CA . ALA A 1 101 ? -1.757 -10.273 7.483 1.00 84.88 101 ALA A CA 1
ATOM 809 C C . ALA A 1 101 ? -2.810 -10.507 6.393 1.00 84.88 101 ALA A C 1
ATOM 811 O O . ALA A 1 101 ? -2.550 -11.258 5.458 1.00 84.88 101 ALA A O 1
ATOM 812 N N . LYS A 1 102 ? -3.955 -9.811 6.432 1.00 87.75 102 LYS A N 1
ATOM 813 C CA . LYS A 1 102 ? -4.964 -9.860 5.357 1.00 87.75 102 LYS A CA 1
ATOM 814 C C . LYS A 1 102 ? -4.397 -9.378 4.020 1.00 87.75 102 LYS A C 1
ATOM 816 O O . LYS A 1 102 ? -4.638 -10.001 2.988 1.00 87.75 102 LYS A O 1
ATOM 821 N N . ARG A 1 103 ? -3.629 -8.282 4.021 1.00 89.44 103 ARG A N 1
ATOM 822 C CA . ARG A 1 103 ? -2.979 -7.757 2.804 1.00 89.44 103 ARG A CA 1
ATOM 823 C C . ARG A 1 103 ? -1.971 -8.752 2.247 1.00 89.44 103 ARG A C 1
ATOM 825 O O . ARG A 1 103 ? -1.965 -8.973 1.044 1.00 89.44 103 ARG A O 1
ATOM 832 N N . ILE A 1 104 ? -1.184 -9.380 3.114 1.00 90.44 104 ILE A N 1
ATOM 833 C CA . ILE A 1 104 ? -0.197 -10.394 2.730 1.00 90.44 104 ILE A CA 1
ATOM 834 C C . ILE A 1 104 ? -0.872 -11.653 2.206 1.00 90.44 104 ILE A C 1
ATOM 836 O O . ILE A 1 104 ? -0.469 -12.167 1.172 1.00 90.44 104 ILE A O 1
ATOM 840 N N . ALA A 1 105 ? -1.943 -12.110 2.849 1.00 90.69 105 ALA A N 1
ATOM 841 C CA . ALA A 1 105 ? -2.723 -13.240 2.362 1.00 90.69 105 ALA A CA 1
ATOM 842 C C . ALA A 1 105 ? -3.322 -12.968 0.971 1.00 90.69 105 ALA A C 1
ATOM 844 O O . ALA A 1 105 ? -3.440 -13.881 0.161 1.00 90.69 105 ALA A O 1
ATOM 845 N N . LYS A 1 106 ? -3.689 -11.713 0.678 1.00 91.94 106 LYS A N 1
ATOM 846 C CA . LYS A 1 106 ? -4.306 -11.326 -0.597 1.00 91.94 106 LYS A CA 1
ATOM 847 C C . LYS A 1 106 ? -3.299 -11.016 -1.711 1.00 91.94 106 LYS A C 1
ATOM 849 O O . LYS A 1 106 ? -3.566 -11.308 -2.876 1.00 91.94 106 LYS A O 1
ATOM 854 N N . PHE A 1 107 ? -2.189 -10.363 -1.380 1.00 93.81 107 PHE A N 1
ATOM 855 C CA . PHE A 1 107 ? -1.255 -9.775 -2.346 1.00 93.81 107 PHE A CA 1
ATOM 856 C C . PHE A 1 107 ? 0.195 -10.227 -2.162 1.00 93.81 107 PHE A C 1
ATOM 858 O O . PHE A 1 107 ? 1.054 -9.768 -2.909 1.00 93.81 107 PHE A O 1
ATOM 865 N N . GLY A 1 108 ? 0.492 -11.088 -1.195 1.00 94.00 108 GLY A N 1
ATOM 866 C CA . GLY A 1 108 ? 1.853 -11.431 -0.788 1.00 94.00 108 GLY A CA 1
ATOM 867 C C . GLY A 1 108 ? 2.526 -10.351 0.064 1.00 94.00 108 GLY A C 1
ATOM 868 O O . GLY A 1 108 ? 1.965 -9.283 0.328 1.00 94.00 108 GLY A O 1
ATOM 869 N N . GLU A 1 109 ? 3.751 -10.638 0.500 1.00 93.94 109 GLU A N 1
ATOM 870 C CA . GLU A 1 109 ? 4.595 -9.678 1.219 1.00 93.94 109 GLU A CA 1
ATOM 871 C C . GLU A 1 109 ? 4.862 -8.423 0.364 1.00 93.94 109 GLU A C 1
ATOM 873 O O . GLU A 1 109 ? 4.946 -8.522 -0.866 1.00 93.94 109 GLU A O 1
ATOM 878 N N . PRO A 1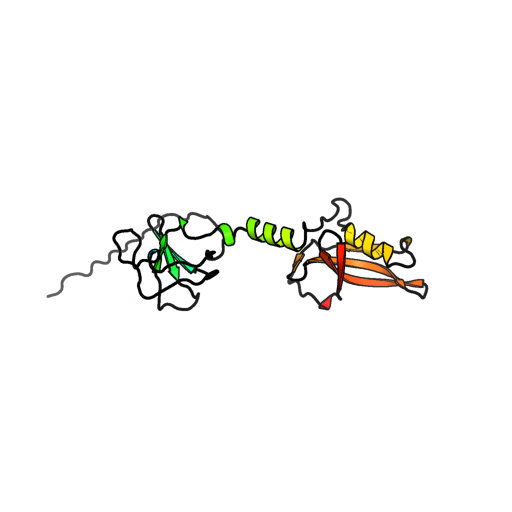 110 ? 4.986 -7.232 0.981 1.00 93.69 110 PRO A N 1
ATOM 879 C CA . PRO A 1 110 ? 5.374 -6.039 0.250 1.00 93.69 110 PRO A CA 1
ATOM 880 C C . PRO A 1 110 ? 6.777 -6.234 -0.339 1.00 93.69 110 PRO A C 1
ATOM 882 O O . PRO A 1 110 ? 7.662 -6.759 0.346 1.00 93.69 110 PRO A O 1
ATOM 885 N N . PRO A 1 111 ? 7.012 -5.780 -1.579 1.00 95.06 111 PRO A N 1
ATOM 886 C CA . PRO A 1 111 ? 8.335 -5.855 -2.174 1.00 95.06 111 PRO A CA 1
ATOM 887 C C . PRO A 1 111 ? 9.317 -5.020 -1.350 1.00 95.06 111 PRO A C 1
ATOM 889 O O . PRO A 1 111 ? 8.945 -4.004 -0.766 1.00 95.06 111 PRO A O 1
ATOM 892 N N . GLN A 1 112 ? 10.581 -5.424 -1.309 1.00 94.44 112 GLN A N 1
ATOM 893 C CA . GLN A 1 112 ? 11.606 -4.686 -0.578 1.00 94.44 112 GLN A CA 1
ATOM 894 C C . GLN A 1 112 ? 12.500 -3.911 -1.541 1.00 94.44 112 GLN A C 1
ATOM 896 O O . GLN A 1 112 ? 12.960 -4.445 -2.553 1.00 94.44 112 GLN A O 1
ATOM 901 N N . ASN A 1 113 ? 12.756 -2.643 -1.217 1.00 94.69 113 ASN A N 1
ATOM 902 C CA . ASN A 1 113 ? 13.800 -1.877 -1.880 1.00 94.69 113 ASN A CA 1
ATOM 903 C C . ASN A 1 113 ? 15.168 -2.424 -1.456 1.00 94.69 113 ASN A C 1
ATOM 905 O O . ASN A 1 113 ? 15.427 -2.651 -0.275 1.00 94.69 113 ASN A O 1
ATOM 909 N N . SER A 1 114 ? 16.057 -2.587 -2.426 1.00 94.44 114 SER A N 1
ATOM 910 C CA . SER A 1 114 ? 17.467 -2.894 -2.223 1.00 94.44 114 SER A CA 1
ATOM 911 C C . SER A 1 114 ? 18.119 -1.832 -1.338 1.00 94.44 114 SER A C 1
ATOM 913 O O . SER A 1 114 ? 17.994 -0.634 -1.593 1.00 94.44 114 SER A O 1
ATOM 915 N N . ALA A 1 115 ? 18.858 -2.274 -0.321 1.00 91.56 115 ALA A N 1
ATOM 916 C CA . ALA A 1 115 ? 19.572 -1.379 0.588 1.00 91.56 115 ALA A CA 1
ATOM 917 C C . ALA A 1 115 ? 20.703 -0.591 -0.100 1.00 91.56 115 ALA A C 1
ATOM 919 O O . ALA A 1 115 ? 21.154 0.417 0.434 1.00 91.56 115 ALA A O 1
ATOM 920 N N . TRP A 1 116 ? 21.167 -1.050 -1.267 1.00 88.44 116 TRP A N 1
ATOM 921 C CA . TRP A 1 116 ? 22.296 -0.456 -1.983 1.00 88.44 116 TRP A CA 1
ATOM 922 C C . TRP A 1 116 ? 21.882 0.676 -2.929 1.00 88.44 116 TRP A C 1
ATOM 924 O O . TRP A 1 116 ? 22.513 1.726 -2.958 1.00 88.44 116 TRP A O 1
ATOM 934 N N . ASP A 1 117 ? 20.825 0.461 -3.714 1.00 89.19 117 ASP A N 1
ATOM 935 C CA . ASP A 1 117 ? 20.416 1.362 -4.802 1.00 89.19 117 ASP A CA 1
ATOM 936 C C . ASP A 1 117 ? 18.923 1.720 -4.770 1.00 89.19 117 ASP A C 1
ATOM 938 O O . ASP A 1 117 ? 18.404 2.327 -5.705 1.00 89.19 117 ASP A O 1
ATOM 942 N N . GLY A 1 118 ? 18.203 1.304 -3.723 1.00 91.81 118 GLY A N 1
ATOM 943 C CA . GLY A 1 118 ? 16.770 1.545 -3.574 1.00 91.81 118 GLY A CA 1
ATOM 944 C C . GLY A 1 118 ? 15.899 0.793 -4.581 1.00 91.81 118 GLY A C 1
ATOM 945 O O . GLY A 1 118 ? 14.686 0.992 -4.595 1.00 91.81 118 GLY A O 1
ATOM 946 N N . SER A 1 119 ? 16.471 -0.067 -5.425 1.00 93.94 119 SER A N 1
ATOM 947 C CA . SER A 1 119 ? 15.724 -0.722 -6.496 1.00 93.94 119 SER A CA 1
ATOM 948 C C . SER A 1 119 ? 14.792 -1.821 -6.009 1.00 93.94 119 SER A C 1
ATOM 950 O O . SER A 1 119 ? 15.053 -2.470 -5.001 1.00 93.94 119 SER A O 1
ATOM 952 N N . VAL A 1 120 ? 13.722 -2.078 -6.760 1.00 95.81 120 VAL A N 1
ATOM 953 C CA . VAL A 1 120 ? 12.803 -3.186 -6.481 1.00 95.81 120 VAL A CA 1
ATOM 954 C C . VAL A 1 120 ? 13.007 -4.287 -7.518 1.00 95.81 120 VAL A C 1
ATOM 956 O O . VAL A 1 120 ? 12.825 -4.061 -8.716 1.00 95.81 120 VAL A O 1
ATOM 959 N N . LYS A 1 121 ? 13.407 -5.480 -7.058 1.00 94.75 121 LYS A N 1
ATOM 960 C CA . LYS A 1 121 ? 13.842 -6.591 -7.921 1.00 94.75 121 LYS A CA 1
ATOM 961 C C . LYS A 1 121 ? 12.784 -6.981 -8.955 1.00 94.75 121 LYS A C 1
ATOM 963 O O . LYS A 1 121 ? 13.088 -6.997 -10.142 1.00 94.75 121 LYS A O 1
ATOM 968 N N . CYS A 1 122 ? 11.550 -7.233 -8.527 1.00 95.12 122 CYS A N 1
ATOM 969 C CA . CYS A 1 122 ? 10.479 -7.663 -9.425 1.00 95.12 122 CYS A CA 1
ATOM 970 C C . CYS A 1 122 ? 10.140 -6.627 -10.509 1.00 95.12 122 CYS A C 1
ATOM 972 O O . CYS A 1 122 ? 9.820 -6.996 -11.636 1.00 95.12 122 CYS A O 1
ATOM 974 N N . VAL A 1 123 ? 10.298 -5.331 -10.218 1.00 95.44 123 VAL A N 1
ATOM 975 C CA . VAL A 1 123 ? 10.133 -4.259 -11.212 1.00 95.44 123 VAL A CA 1
ATOM 976 C C . VAL A 1 123 ? 11.296 -4.235 -12.205 1.00 95.44 123 VAL A C 1
ATOM 978 O O . VAL A 1 123 ? 11.063 -4.098 -13.403 1.00 95.44 123 VAL A O 1
ATOM 981 N N . LYS A 1 124 ? 12.543 -4.410 -11.742 1.00 94.44 124 LYS A N 1
ATOM 982 C CA . LYS A 1 124 ? 13.704 -4.556 -12.639 1.00 94.44 124 LYS A CA 1
ATOM 983 C C . LYS A 1 124 ? 13.523 -5.743 -13.578 1.00 94.44 124 LYS A C 1
ATOM 985 O O . LYS A 1 124 ? 13.767 -5.610 -14.773 1.00 94.44 124 LYS A O 1
ATOM 990 N N . ASP A 1 125 ? 13.102 -6.883 -13.042 1.00 94.00 125 ASP A N 1
ATOM 991 C CA . ASP A 1 125 ? 12.898 -8.098 -13.825 1.00 94.00 125 ASP A CA 1
ATOM 992 C C . ASP A 1 125 ? 11.793 -7.889 -14.870 1.00 94.00 125 ASP A C 1
ATOM 994 O O . ASP A 1 125 ? 12.010 -8.186 -16.041 1.00 94.00 125 ASP A O 1
ATOM 998 N N . TYR A 1 126 ? 10.669 -7.273 -14.488 1.00 94.62 126 TYR A N 1
ATOM 999 C CA . TYR A 1 126 ? 9.588 -6.912 -15.412 1.00 94.62 126 TYR A CA 1
ATOM 1000 C C . TYR A 1 126 ? 10.044 -5.960 -16.530 1.00 94.62 126 TYR A C 1
ATOM 1002 O O . TYR A 1 126 ? 9.748 -6.169 -17.705 1.00 94.62 126 TYR A O 1
ATOM 1010 N N . LEU A 1 127 ? 10.785 -4.903 -16.188 1.00 92.94 127 LEU A N 1
ATOM 1011 C CA . LEU A 1 127 ? 11.266 -3.945 -17.184 1.00 92.94 127 LEU A CA 1
ATOM 1012 C C . LEU A 1 127 ? 12.279 -4.585 -18.138 1.00 92.94 127 LEU A C 1
ATOM 1014 O O . LEU A 1 127 ? 12.250 -4.306 -19.333 1.00 92.94 127 LEU A O 1
ATOM 1018 N N . LYS A 1 128 ? 13.143 -5.476 -17.641 1.00 91.44 128 LYS A N 1
ATOM 1019 C CA . LYS A 1 128 ? 14.116 -6.200 -18.468 1.00 91.44 128 LYS A CA 1
ATOM 1020 C C . LYS A 1 128 ? 13.464 -7.180 -19.436 1.00 91.44 128 LYS A C 1
ATOM 1022 O O . LYS A 1 128 ? 13.968 -7.319 -20.542 1.00 91.44 128 LYS A O 1
ATOM 1027 N N . THR A 1 129 ? 12.380 -7.851 -19.047 1.00 88.62 129 THR A N 1
ATOM 1028 C CA . THR A 1 129 ? 11.677 -8.782 -19.945 1.00 88.62 129 THR A CA 1
ATOM 1029 C C . THR A 1 129 ? 10.895 -8.056 -21.037 1.00 88.62 129 THR A C 1
ATOM 1031 O O . THR A 1 129 ? 10.784 -8.575 -22.144 1.00 88.62 129 THR A O 1
ATOM 1034 N N . GLY A 1 130 ? 10.371 -6.859 -20.750 1.00 83.31 130 GLY A N 1
ATOM 1035 C CA . GLY A 1 130 ? 9.659 -6.035 -21.732 1.00 83.31 130 GLY A CA 1
ATOM 1036 C C . GLY A 1 130 ? 10.559 -5.169 -22.623 1.00 83.31 130 GLY A C 1
ATOM 1037 O O . GLY A 1 130 ? 10.149 -4.782 -23.719 1.00 83.31 130 GLY A O 1
ATOM 1038 N N . ALA A 1 131 ? 11.774 -4.837 -22.179 1.00 81.50 131 ALA A N 1
ATOM 1039 C CA . ALA A 1 131 ? 12.687 -3.976 -22.924 1.00 81.50 131 ALA A CA 1
ATOM 1040 C C . ALA A 1 131 ? 13.350 -4.714 -24.096 1.00 81.50 131 ALA A C 1
ATOM 1042 O O . ALA A 1 131 ? 13.926 -5.785 -23.934 1.00 81.50 131 ALA A O 1
ATOM 1043 N N . LYS A 1 132 ? 13.346 -4.085 -25.279 1.00 75.88 132 LYS A N 1
ATOM 1044 C CA . LYS A 1 132 ? 14.071 -4.585 -26.463 1.00 75.88 132 LYS A CA 1
ATOM 1045 C C . LYS A 1 132 ? 15.592 -4.598 -26.267 1.00 75.88 132 LYS A C 1
ATOM 1047 O O . LYS A 1 132 ? 16.272 -5.455 -26.816 1.00 75.88 132 LYS A O 1
ATOM 1052 N N . ASP A 1 133 ? 16.103 -3.628 -25.514 1.00 77.75 133 ASP A N 1
ATOM 1053 C CA . ASP A 1 133 ? 17.511 -3.481 -25.141 1.00 77.75 133 ASP A CA 1
ATOM 1054 C C . ASP A 1 133 ? 17.566 -3.293 -23.620 1.00 77.75 133 ASP A C 1
ATOM 1056 O O . ASP A 1 133 ? 17.475 -2.171 -23.110 1.00 77.75 133 ASP A O 1
ATOM 1060 N N . SER A 1 134 ? 17.636 -4.403 -22.882 1.00 79.12 134 SER A N 1
ATOM 1061 C CA . SER A 1 134 ? 17.650 -4.390 -21.416 1.00 79.12 134 SER A CA 1
ATOM 1062 C C . SER A 1 134 ? 18.849 -3.637 -20.840 1.00 79.12 134 SER A C 1
ATOM 1064 O O . SER A 1 134 ? 18.748 -3.072 -19.750 1.00 79.12 134 SER A O 1
ATOM 1066 N N . ASP A 1 135 ? 19.963 -3.589 -21.573 1.00 78.50 135 ASP A N 1
ATOM 1067 C CA . ASP A 1 135 ? 21.199 -2.930 -21.144 1.00 78.50 135 ASP A CA 1
ATOM 1068 C C . ASP A 1 135 ? 21.127 -1.409 -21.313 1.00 78.50 135 ASP A C 1
ATOM 1070 O O . ASP A 1 135 ? 21.905 -0.672 -20.696 1.00 78.50 135 ASP A O 1
ATOM 1074 N N . SER A 1 136 ? 20.148 -0.917 -22.079 1.00 82.81 136 SER A N 1
ATOM 1075 C CA . SER A 1 136 ? 19.818 0.508 -22.157 1.00 82.81 136 SER A CA 1
ATOM 1076 C C . SER A 1 136 ? 18.997 1.022 -20.974 1.00 82.81 136 SER A C 1
ATOM 1078 O O . SER A 1 136 ? 18.897 2.236 -20.801 1.00 82.81 136 SER A O 1
ATOM 1080 N N . LEU A 1 137 ? 18.432 0.146 -20.133 1.00 90.00 137 LEU A N 1
ATOM 1081 C CA . LEU A 1 137 ? 17.635 0.587 -18.990 1.00 90.00 137 LEU A CA 1
ATOM 1082 C C . LEU A 1 137 ? 18.507 1.367 -17.996 1.00 90.00 137 LEU A C 1
ATOM 1084 O O . LEU A 1 137 ? 19.572 0.913 -17.558 1.00 90.00 137 LEU A O 1
ATOM 1088 N N . ARG A 1 138 ? 18.048 2.561 -17.626 1.00 91.81 138 ARG A N 1
ATOM 1089 C CA . ARG A 1 138 ? 18.678 3.416 -16.612 1.00 91.81 138 ARG A CA 1
ATOM 1090 C C . ARG A 1 138 ? 17.628 3.819 -15.593 1.00 91.81 138 ARG A C 1
ATOM 1092 O O . ARG A 1 138 ? 16.653 4.461 -15.953 1.00 91.81 138 ARG A O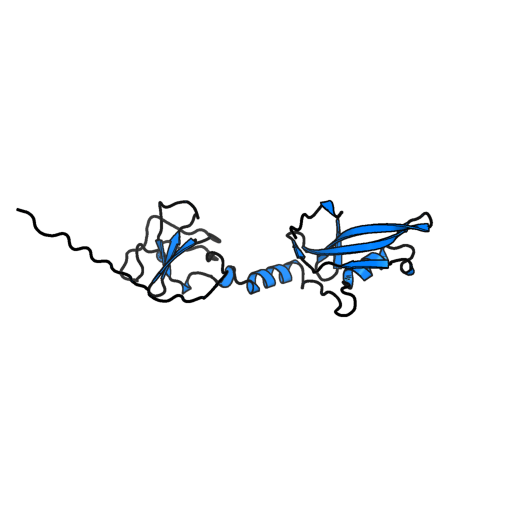 1
ATOM 1099 N N . TYR A 1 139 ? 17.830 3.442 -14.338 1.00 93.69 139 TYR A N 1
ATOM 1100 C CA . TYR A 1 139 ? 16.903 3.751 -13.252 1.00 93.69 139 TYR A CA 1
ATOM 1101 C C . TYR A 1 139 ? 17.362 5.027 -12.550 1.00 93.69 139 TYR A C 1
ATOM 1103 O O . TYR A 1 139 ? 18.511 5.099 -12.120 1.00 93.69 139 TYR A O 1
ATOM 1111 N N . GLU A 1 140 ? 16.485 6.021 -1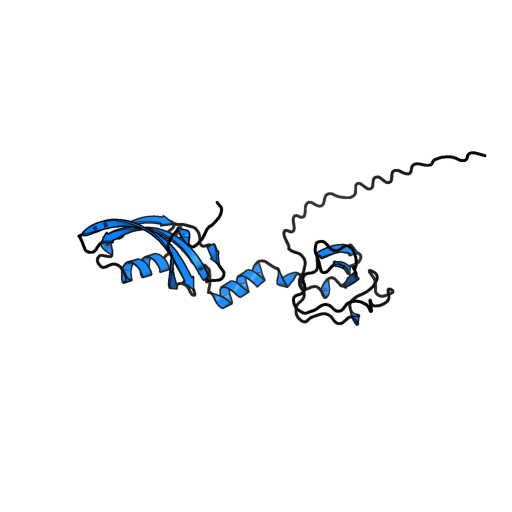2.448 1.00 91.88 140 GLU A N 1
ATOM 1112 C CA . GLU A 1 140 ? 16.801 7.323 -11.850 1.00 91.88 140 GLU A CA 1
ATOM 1113 C C . GLU A 1 140 ? 16.270 7.437 -10.422 1.00 91.88 140 GLU A C 1
ATOM 1115 O O . GLU A 1 140 ? 16.982 7.898 -9.534 1.00 91.88 140 GLU A O 1
ATOM 1120 N N . ASN A 1 141 ? 15.024 7.016 -10.185 1.00 93.19 141 ASN A N 1
ATOM 1121 C CA . ASN A 1 141 ? 14.388 7.156 -8.880 1.00 93.19 141 ASN A CA 1
ATOM 1122 C C . ASN A 1 141 ? 13.427 6.003 -8.578 1.00 93.19 141 ASN A C 1
ATOM 1124 O O . ASN A 1 141 ? 12.735 5.491 -9.461 1.00 93.19 141 ASN A O 1
ATOM 1128 N N . TRP A 1 142 ? 13.348 5.645 -7.299 1.00 95.25 142 TRP A N 1
ATOM 1129 C CA . TRP A 1 142 ? 12.499 4.583 -6.776 1.00 95.25 142 TRP A CA 1
ATOM 1130 C C . TRP A 1 142 ? 11.717 5.096 -5.577 1.00 95.25 142 TRP A C 1
ATOM 1132 O O . TRP A 1 142 ? 12.280 5.719 -4.676 1.00 95.25 142 TRP A O 1
ATOM 1142 N N . SER A 1 143 ? 10.419 4.811 -5.528 1.00 93.31 143 SER A N 1
ATOM 1143 C CA . SER A 1 143 ? 9.662 5.013 -4.297 1.00 93.31 143 SER A CA 1
ATOM 1144 C C . SER A 1 143 ? 9.773 3.814 -3.362 1.00 93.31 143 SER A C 1
ATOM 1146 O O . SER A 1 143 ? 10.092 2.695 -3.771 1.00 93.31 143 SER A O 1
ATOM 1148 N N . LYS A 1 144 ? 9.410 4.041 -2.099 1.00 93.19 144 LYS A N 1
ATOM 1149 C CA . LYS A 1 144 ? 9.026 2.952 -1.198 1.00 93.19 144 LYS A CA 1
ATOM 1150 C C . LYS A 1 144 ? 7.745 2.271 -1.718 1.00 93.19 144 LYS A C 1
ATOM 1152 O O . LYS A 1 144 ? 7.024 2.886 -2.514 1.00 93.19 144 LYS A O 1
ATOM 1157 N N . PRO A 1 145 ? 7.438 1.041 -1.282 1.00 93.25 145 PRO A N 1
ATOM 1158 C CA . PRO A 1 145 ? 6.203 0.368 -1.636 1.00 93.25 145 PRO A CA 1
ATOM 1159 C C . PRO A 1 145 ? 5.041 1.006 -0.879 1.00 93.25 145 PRO A C 1
ATOM 1161 O O . PRO A 1 145 ? 5.114 1.212 0.334 1.00 93.25 145 PRO A O 1
ATOM 1164 N N . TYR A 1 146 ? 3.953 1.278 -1.586 1.00 92.06 146 TYR A N 1
ATOM 1165 C CA . TYR A 1 146 ? 2.704 1.751 -1.004 1.00 92.06 146 TYR A CA 1
ATOM 1166 C C . TYR A 1 146 ? 1.631 0.679 -1.115 1.00 92.06 146 TYR A C 1
ATOM 1168 O O . TYR A 1 146 ? 1.617 -0.120 -2.046 1.00 92.06 146 TYR A O 1
ATOM 1176 N N . TYR A 1 147 ? 0.707 0.668 -0.165 1.00 89.69 147 TYR A N 1
ATOM 1177 C CA . TYR A 1 147 ? -0.470 -0.182 -0.253 1.00 89.69 147 TYR A CA 1
ATOM 1178 C C . TYR A 1 147 ? -1.565 0.495 -1.086 1.00 89.69 147 TYR A C 1
ATOM 1180 O O . TYR A 1 147 ? -1.853 1.676 -0.894 1.00 89.69 147 TYR A O 1
ATOM 1188 N N . SER A 1 148 ? -2.216 -0.274 -1.955 1.00 89.44 148 SER A N 1
ATOM 1189 C CA . SER A 1 148 ? -3.447 0.098 -2.649 1.00 89.44 148 SER A CA 1
ATOM 1190 C C . SER A 1 148 ? -4.430 -1.073 -2.646 1.00 89.44 148 SER A C 1
ATOM 1192 O O . SER A 1 148 ? -4.054 -2.231 -2.462 1.00 89.44 148 SER A O 1
ATOM 1194 N N . LYS A 1 149 ? -5.705 -0.784 -2.919 1.00 88.62 149 LYS A N 1
ATOM 1195 C CA . LYS A 1 149 ? -6.749 -1.802 -3.126 1.00 88.62 149 LYS A CA 1
ATOM 1196 C C . LYS A 1 149 ? -6.407 -2.794 -4.250 1.00 88.62 149 LYS A C 1
ATOM 1198 O O . LYS A 1 149 ? -6.927 -3.907 -4.249 1.00 88.62 149 LYS A O 1
ATOM 1203 N N . ASP A 1 150 ? -5.550 -2.380 -5.185 1.00 88.25 150 ASP A N 1
ATOM 1204 C CA . ASP A 1 150 ? -5.154 -3.166 -6.353 1.00 88.25 150 ASP A CA 1
ATOM 1205 C C . ASP A 1 150 ? -3.894 -4.012 -6.101 1.00 88.25 150 ASP A C 1
ATOM 1207 O O . ASP A 1 150 ? -3.624 -4.932 -6.872 1.00 88.25 150 ASP A O 1
ATOM 1211 N N . GLY A 1 151 ? -3.132 -3.749 -5.036 1.00 92.88 151 GLY A N 1
ATOM 1212 C CA . GLY A 1 151 ? -1.870 -4.428 -4.732 1.00 92.88 151 GLY A CA 1
ATOM 1213 C C . GLY A 1 151 ? -0.825 -3.485 -4.141 1.00 92.88 151 GLY A C 1
ATOM 1214 O O . GLY A 1 151 ? -1.139 -2.377 -3.696 1.00 92.88 151 GLY A O 1
ATOM 1215 N N . TRP A 1 152 ? 0.430 -3.925 -4.145 1.00 95.69 152 TRP A N 1
ATOM 1216 C CA . TRP A 1 152 ? 1.566 -3.100 -3.742 1.00 95.69 152 TRP A CA 1
ATOM 1217 C C . TRP A 1 152 ? 1.992 -2.192 -4.895 1.00 95.69 152 TRP A C 1
ATOM 1219 O O . TRP A 1 152 ? 2.146 -2.654 -6.018 1.00 95.69 152 TRP A O 1
ATOM 1229 N N . LEU A 1 153 ? 2.184 -0.905 -4.634 1.00 95.56 153 LEU A N 1
ATOM 1230 C CA . LEU A 1 153 ? 2.559 0.087 -5.635 1.00 95.56 153 LEU A CA 1
ATOM 1231 C C . LEU A 1 153 ? 4.005 0.516 -5.449 1.00 95.56 153 LEU A C 1
ATOM 1233 O O . LEU A 1 153 ? 4.398 0.928 -4.360 1.00 95.56 153 LEU A O 1
ATOM 1237 N N . VAL A 1 154 ? 4.770 0.506 -6.532 1.00 96.19 154 VAL A N 1
ATOM 1238 C CA . VAL A 1 154 ? 6.112 1.093 -6.582 1.00 96.19 154 VAL A CA 1
ATOM 1239 C C . VAL A 1 154 ? 6.164 2.057 -7.756 1.00 96.19 154 VAL A C 1
ATOM 1241 O O . VAL A 1 154 ? 5.811 1.690 -8.874 1.00 96.19 154 VAL A O 1
ATOM 1244 N N . LYS A 1 155 ? 6.606 3.292 -7.520 1.00 95.50 155 LYS A N 1
ATOM 1245 C CA . LYS A 1 155 ? 6.936 4.237 -8.588 1.00 95.50 155 LYS A CA 1
ATOM 1246 C C . LYS A 1 155 ? 8.381 4.029 -8.994 1.00 95.50 155 LYS A C 1
ATOM 1248 O O . LYS A 1 155 ? 9.263 4.034 -8.132 1.00 95.50 155 LYS A O 1
ATOM 1253 N N . CYS A 1 156 ? 8.614 3.920 -10.293 1.00 95.44 156 CYS A N 1
ATOM 1254 C CA . CYS A 1 156 ? 9.954 3.945 -10.855 1.00 95.44 156 CYS A CA 1
ATOM 1255 C C . CYS A 1 156 ? 10.034 5.010 -11.947 1.00 95.44 156 CYS A C 1
ATOM 1257 O O . CYS A 1 156 ? 9.148 5.119 -12.797 1.00 95.44 156 CYS A O 1
ATOM 1259 N N . ASP A 1 157 ? 11.098 5.796 -11.872 1.00 94.94 157 ASP A N 1
ATOM 1260 C CA . ASP A 1 157 ? 11.543 6.715 -12.907 1.00 94.94 157 ASP A CA 1
ATOM 1261 C C . ASP A 1 157 ? 12.724 6.071 -13.623 1.00 94.94 157 ASP A C 1
ATOM 1263 O O . ASP A 1 157 ? 13.734 5.738 -12.988 1.00 94.94 157 ASP A O 1
ATOM 1267 N N . TYR A 1 158 ? 12.577 5.833 -14.918 1.00 93.94 158 TYR A N 1
ATOM 1268 C CA . TYR A 1 158 ? 13.589 5.157 -15.709 1.00 93.94 158 TYR A CA 1
ATOM 1269 C C . TYR A 1 158 ? 13.678 5.737 -17.115 1.00 93.94 158 TYR A C 1
ATOM 1271 O O . TYR A 1 158 ? 12.734 6.316 -17.647 1.00 93.94 158 TYR A O 1
ATOM 1279 N N . ARG A 1 159 ? 14.835 5.550 -17.746 1.00 92.38 159 ARG A N 1
ATOM 1280 C CA . ARG A 1 159 ? 15.030 5.773 -19.176 1.00 92.38 159 ARG A CA 1
ATOM 1281 C C . ARG A 1 159 ? 15.214 4.453 -19.892 1.00 92.38 159 ARG A C 1
ATOM 1283 O O . ARG A 1 159 ? 15.914 3.568 -19.397 1.00 92.38 159 ARG A O 1
ATOM 1290 N N . ALA A 1 160 ? 14.633 4.364 -21.076 1.00 90.44 160 ALA A N 1
ATOM 1291 C CA . ALA A 1 160 ? 14.792 3.243 -21.986 1.00 90.44 160 ALA A CA 1
ATOM 1292 C C . ALA A 1 160 ? 14.903 3.761 -23.421 1.00 90.44 160 ALA A C 1
ATOM 1294 O O . ALA A 1 160 ? 14.372 4.829 -23.743 1.00 90.44 160 ALA A O 1
ATOM 1295 N N . LYS A 1 161 ? 15.582 3.012 -24.294 1.00 87.62 161 LYS A N 1
ATOM 1296 C CA . LYS A 1 161 ? 15.548 3.313 -25.727 1.00 87.62 161 LYS A CA 1
ATOM 1297 C C . LYS A 1 161 ? 14.186 2.960 -26.314 1.00 87.62 161 LYS A C 1
ATOM 1299 O O . LYS A 1 161 ? 13.683 1.853 -26.118 1.00 87.62 161 LYS A O 1
ATOM 1304 N N . ASN A 1 162 ? 13.608 3.885 -27.069 1.00 83.62 162 ASN A N 1
ATOM 1305 C CA . ASN A 1 162 ? 12.427 3.612 -27.878 1.00 83.62 162 ASN A CA 1
ATOM 1306 C C . ASN A 1 162 ? 12.810 2.828 -29.154 1.00 83.62 162 ASN A C 1
ATOM 1308 O O . ASN A 1 162 ? 13.980 2.551 -29.420 1.00 83.62 162 ASN A O 1
ATOM 1312 N N . SER A 1 163 ? 11.820 2.479 -29.983 1.00 81.75 163 SER A N 1
ATOM 1313 C CA . SER A 1 163 ? 12.072 1.734 -31.232 1.00 81.75 163 SER A CA 1
ATOM 1314 C C . SER A 1 163 ? 12.879 2.516 -32.284 1.00 81.75 163 SER A C 1
ATOM 1316 O O . SER A 1 163 ? 13.319 1.911 -33.255 1.00 81.75 163 SER A O 1
ATOM 1318 N N . PHE A 1 164 ? 13.079 3.824 -32.095 1.00 82.62 164 PHE A N 1
ATOM 1319 C CA . PHE A 1 164 ? 13.891 4.693 -32.951 1.00 82.62 164 PHE A CA 1
ATOM 1320 C C . PHE A 1 164 ? 15.325 4.881 -32.422 1.00 82.62 164 PHE A C 1
ATOM 1322 O O . PHE A 1 164 ? 16.137 5.521 -33.079 1.00 82.62 164 PHE A O 1
ATOM 1329 N N . GLY A 1 165 ? 15.661 4.290 -31.267 1.00 81.38 165 GLY A N 1
ATOM 1330 C CA . GLY A 1 165 ? 17.001 4.336 -30.672 1.00 81.38 165 GLY A CA 1
ATOM 1331 C C . GLY A 1 165 ? 17.240 5.495 -29.700 1.00 81.38 165 GLY A C 1
ATOM 1332 O O . GLY A 1 165 ? 18.292 5.521 -29.057 1.00 81.38 165 GLY A O 1
ATOM 1333 N N . ASP A 1 166 ? 16.271 6.397 -29.534 1.00 85.75 166 ASP A N 1
ATOM 1334 C CA . ASP A 1 166 ? 16.359 7.530 -28.611 1.00 85.75 166 ASP A CA 1
ATOM 1335 C C . ASP A 1 166 ? 15.998 7.132 -27.181 1.00 85.75 166 ASP A C 1
ATOM 1337 O O . ASP A 1 166 ? 15.090 6.328 -26.952 1.00 85.75 166 ASP A O 1
ATOM 1341 N N . TYR A 1 167 ? 16.667 7.745 -26.201 1.00 87.56 167 TYR A N 1
ATOM 1342 C CA . TYR A 1 167 ? 16.318 7.586 -24.791 1.00 87.56 167 TYR A CA 1
ATOM 1343 C C . TYR A 1 167 ? 15.070 8.392 -24.443 1.00 87.56 167 TYR A C 1
ATOM 1345 O O . TYR A 1 167 ? 15.074 9.622 -24.500 1.00 87.56 167 TYR A O 1
ATOM 1353 N N . VAL A 1 168 ? 14.036 7.695 -23.984 1.00 90.44 168 VAL A N 1
ATOM 1354 C CA . VAL A 1 168 ? 12.816 8.296 -23.448 1.00 90.44 168 VAL A CA 1
ATOM 1355 C C . VAL A 1 168 ? 12.775 8.042 -21.949 1.00 90.44 168 VAL A C 1
ATOM 1357 O O . VAL A 1 168 ? 13.017 6.923 -21.497 1.00 90.44 168 VAL A O 1
ATOM 1360 N N . ARG A 1 169 ? 12.503 9.097 -21.177 1.00 92.75 169 ARG A N 1
ATOM 1361 C CA . ARG A 1 169 ? 12.262 9.003 -19.736 1.00 92.75 169 ARG A CA 1
ATOM 1362 C C . ARG A 1 169 ? 10.789 8.705 -19.494 1.00 92.75 169 ARG A C 1
ATOM 1364 O O . ARG A 1 169 ? 9.930 9.418 -20.006 1.00 92.75 169 ARG A O 1
ATOM 1371 N N . GLU A 1 170 ? 10.518 7.697 -18.683 1.00 92.88 170 GLU A N 1
ATOM 1372 C CA . GLU A 1 170 ? 9.180 7.307 -18.267 1.00 92.88 170 GLU A CA 1
ATOM 1373 C C . GLU A 1 170 ? 9.092 7.255 -16.745 1.00 92.88 170 GLU A C 1
ATOM 1375 O O . GLU A 1 170 ? 9.995 6.783 -16.055 1.00 92.88 170 GLU A O 1
ATOM 1380 N N . VAL A 1 171 ? 7.956 7.716 -16.225 1.00 94.44 171 VAL A N 1
ATOM 1381 C CA . VAL A 1 171 ? 7.622 7.605 -14.808 1.00 94.44 171 VAL A CA 1
ATOM 1382 C C . VAL A 1 171 ? 6.309 6.852 -14.705 1.00 94.44 171 VAL A C 1
ATOM 1384 O O . VAL A 1 171 ? 5.272 7.329 -15.170 1.00 94.44 171 VAL A O 1
ATOM 1387 N N . LYS A 1 172 ? 6.358 5.659 -14.117 1.00 95.56 172 LYS A N 1
ATOM 1388 C CA . LYS A 1 172 ? 5.213 4.746 -14.057 1.00 95.56 172 LYS A CA 1
ATOM 1389 C C . LYS A 1 172 ? 5.033 4.183 -12.653 1.00 95.56 172 LYS A C 1
ATOM 1391 O O . LYS A 1 172 ? 5.980 4.088 -11.867 1.00 95.56 172 LYS A O 1
ATOM 1396 N N . TRP A 1 173 ? 3.801 3.789 -12.366 1.00 96.25 173 TRP A N 1
ATOM 1397 C CA . TRP A 1 173 ? 3.434 2.992 -11.204 1.00 96.25 173 TRP A CA 1
ATOM 1398 C C . TRP A 1 173 ? 3.360 1.523 -11.593 1.00 96.25 173 TRP A C 1
ATOM 1400 O O . TRP A 1 173 ? 2.685 1.166 -12.554 1.00 96.25 173 TRP A O 1
ATOM 1410 N N . PHE A 1 174 ? 4.010 0.672 -10.813 1.00 96.69 174 PHE A N 1
ATOM 1411 C CA . PHE A 1 174 ? 4.002 -0.773 -10.986 1.00 96.69 174 PHE A CA 1
ATOM 1412 C C . PHE A 1 174 ? 3.151 -1.387 -9.881 1.00 96.69 174 PHE A C 1
ATOM 1414 O O . PHE A 1 174 ? 3.434 -1.179 -8.698 1.00 96.69 174 PHE A O 1
ATOM 1421 N N . VAL A 1 175 ? 2.103 -2.112 -10.269 1.00 96.69 175 VAL A N 1
ATOM 1422 C CA . VAL A 1 175 ? 1.224 -2.838 -9.348 1.00 96.69 175 VAL A CA 1
ATOM 1423 C C . VAL A 1 175 ? 1.778 -4.241 -9.170 1.00 96.69 175 VAL A C 1
ATOM 1425 O O . VAL A 1 175 ? 1.950 -4.973 -10.142 1.00 96.69 175 VAL A O 1
ATOM 1428 N N . ILE A 1 176 ? 2.056 -4.617 -7.929 1.00 96.94 176 ILE A N 1
ATOM 1429 C CA . ILE A 1 176 ? 2.763 -5.840 -7.564 1.00 96.94 176 ILE A CA 1
ATOM 1430 C C . ILE A 1 176 ? 1.862 -6.711 -6.691 1.00 96.94 176 ILE A C 1
ATOM 1432 O O . ILE A 1 176 ? 1.234 -6.237 -5.737 1.00 96.94 176 ILE A O 1
ATOM 1436 N N . ARG A 1 177 ? 1.813 -8.003 -7.013 1.00 96.44 177 ARG A N 1
ATOM 1437 C CA . ARG A 1 177 ? 1.173 -9.052 -6.210 1.00 96.44 177 ARG A CA 1
ATOM 1438 C C . ARG A 1 177 ? 2.083 -10.268 -6.215 1.00 96.44 177 ARG A C 1
ATOM 1440 O O . ARG A 1 177 ? 2.583 -10.610 -7.271 1.00 96.44 177 ARG A O 1
ATOM 1447 N N . HIS A 1 178 ? 2.285 -10.923 -5.079 1.00 95.06 178 HIS A N 1
ATOM 1448 C CA . HIS A 1 178 ? 3.123 -12.121 -4.951 1.00 95.06 178 HIS A CA 1
ATOM 1449 C C . HIS A 1 178 ? 4.517 -11.944 -5.583 1.00 95.06 178 HIS A C 1
ATOM 1451 O O . HIS A 1 178 ? 4.987 -12.810 -6.311 1.00 95.06 178 HIS A O 1
ATOM 1457 N N . ASP A 1 179 ? 5.141 -10.786 -5.334 1.00 94.62 179 ASP A N 1
ATOM 1458 C CA . ASP A 1 179 ? 6.448 -10.385 -5.883 1.00 94.62 179 ASP A CA 1
ATOM 1459 C C . ASP A 1 179 ? 6.545 -10.390 -7.426 1.00 94.62 179 ASP A C 1
ATOM 1461 O O . ASP A 1 179 ? 7.627 -10.481 -7.999 1.00 94.62 179 ASP A O 1
ATOM 1465 N N . ILE A 1 180 ? 5.415 -10.246 -8.127 1.00 94.81 180 ILE A N 1
ATOM 1466 C CA . ILE A 1 180 ? 5.369 -10.052 -9.581 1.00 94.81 180 ILE A CA 1
ATOM 1467 C C . ILE A 1 180 ? 4.604 -8.780 -9.937 1.00 94.81 180 ILE A C 1
ATOM 1469 O O . ILE A 1 180 ? 3.595 -8.445 -9.313 1.00 94.81 180 ILE A O 1
ATOM 1473 N N . VAL A 1 181 ? 5.076 -8.068 -10.961 1.00 96.62 181 VAL A N 1
ATOM 1474 C CA . VAL A 1 181 ? 4.339 -6.944 -11.548 1.00 96.62 181 VAL A CA 1
ATOM 1475 C C . VAL A 1 181 ? 3.162 -7.506 -12.343 1.00 96.62 181 VAL A C 1
ATOM 1477 O O . VAL A 1 181 ? 3.357 -8.287 -13.272 1.00 96.62 181 VAL A O 1
ATOM 1480 N N . VAL A 1 182 ? 1.945 -7.109 -11.976 1.00 96.19 182 VAL A N 1
ATOM 1481 C CA . VAL A 1 182 ? 0.696 -7.544 -12.624 1.00 96.19 182 VAL A CA 1
ATOM 1482 C C . VAL A 1 182 ? 0.068 -6.464 -13.501 1.00 96.19 182 VAL A C 1
ATOM 1484 O O . VAL A 1 182 ? -0.777 -6.778 -14.332 1.00 96.19 182 VAL A O 1
ATOM 1487 N N . ASP A 1 183 ? 0.444 -5.199 -13.308 1.00 95.88 183 ASP A N 1
ATOM 1488 C CA . ASP A 1 183 ? -0.101 -4.065 -14.055 1.00 95.88 183 ASP A CA 1
ATOM 1489 C C . ASP A 1 183 ? 0.859 -2.867 -13.989 1.00 95.88 183 ASP A C 1
ATOM 1491 O O . ASP A 1 183 ? 1.638 -2.728 -13.037 1.00 95.88 183 ASP A O 1
ATOM 1495 N N . VAL A 1 184 ? 0.785 -1.987 -14.988 1.00 95.75 184 VAL A N 1
ATOM 1496 C CA . VAL A 1 184 ? 1.579 -0.756 -15.078 1.00 95.75 184 VAL A CA 1
ATOM 1497 C C . VAL A 1 184 ? 0.653 0.408 -15.386 1.00 95.75 184 VAL A C 1
ATOM 1499 O O . VAL A 1 184 ? -0.127 0.368 -16.334 1.00 95.75 184 VAL A O 1
ATOM 1502 N N . LYS A 1 185 ? 0.749 1.462 -14.580 1.00 94.75 185 LYS A N 1
ATOM 1503 C CA . LYS A 1 185 ? -0.099 2.648 -14.670 1.00 94.75 185 LYS A CA 1
ATOM 1504 C C . LYS A 1 185 ? 0.725 3.908 -14.894 1.00 94.75 185 LYS A C 1
ATOM 1506 O O . LYS A 1 185 ? 1.864 4.016 -14.437 1.00 94.75 185 LYS A O 1
ATOM 1511 N N . ASP A 1 186 ? 0.122 4.880 -15.567 1.00 93.31 186 ASP A N 1
ATOM 1512 C CA . ASP A 1 186 ? 0.691 6.217 -15.718 1.00 93.31 186 ASP A CA 1
ATOM 1513 C C . ASP A 1 186 ? 0.768 6.947 -14.378 1.00 93.31 186 ASP A C 1
ATOM 1515 O O . ASP A 1 186 ? -0.030 6.686 -13.470 1.00 93.31 186 ASP A O 1
ATOM 1519 N N . LEU A 1 187 ? 1.717 7.883 -14.272 1.00 88.75 187 LEU A N 1
ATOM 1520 C CA . LEU A 1 187 ? 1.981 8.668 -13.064 1.00 88.75 187 LEU A CA 1
ATOM 1521 C C . LEU A 1 187 ? 0.710 9.291 -12.464 1.00 88.75 187 LEU A C 1
ATOM 1523 O O . LEU A 1 187 ? 0.538 9.262 -11.245 1.00 88.75 187 LEU A O 1
ATOM 1527 N N . ASP A 1 188 ? -0.192 9.776 -13.317 1.00 88.69 188 ASP A N 1
ATOM 1528 C CA . ASP A 1 188 ? -1.403 10.508 -12.927 1.00 88.69 188 ASP A CA 1
ATOM 1529 C C . ASP A 1 188 ? -2.504 9.618 -12.328 1.00 88.69 188 ASP A C 1
ATOM 1531 O O . ASP A 1 188 ? -3.483 10.120 -11.770 1.00 88.69 188 ASP A O 1
ATOM 1535 N N . THR A 1 189 ? -2.345 8.293 -12.409 1.00 85.94 189 THR A N 1
ATOM 1536 C CA . THR A 1 189 ? -3.344 7.322 -11.934 1.00 85.94 189 THR A CA 1
ATOM 1537 C C . THR A 1 189 ? -3.484 7.341 -10.414 1.00 85.94 189 THR A C 1
ATOM 1539 O O . THR A 1 189 ? -4.587 7.200 -9.886 1.00 85.94 189 THR A O 1
ATOM 1542 N N . TYR A 1 190 ? -2.374 7.525 -9.695 1.00 82.56 190 TYR A N 1
ATOM 1543 C CA . TYR A 1 190 ? -2.353 7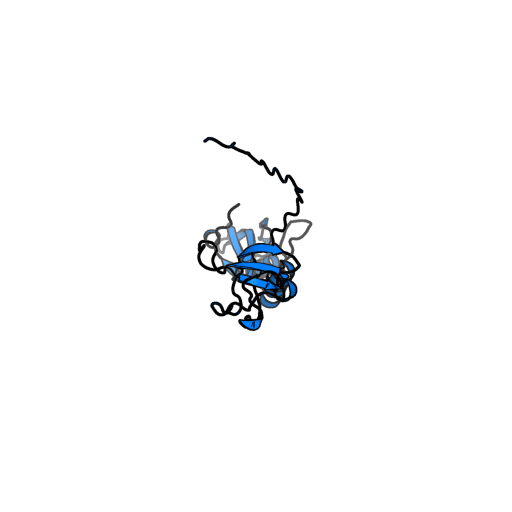.506 -8.237 1.00 82.56 190 TYR A CA 1
ATOM 1544 C C . TYR A 1 190 ? -1.848 8.842 -7.697 1.00 82.56 190 TYR A C 1
ATOM 1546 O O . TYR A 1 190 ? -0.690 9.214 -7.878 1.00 82.56 190 T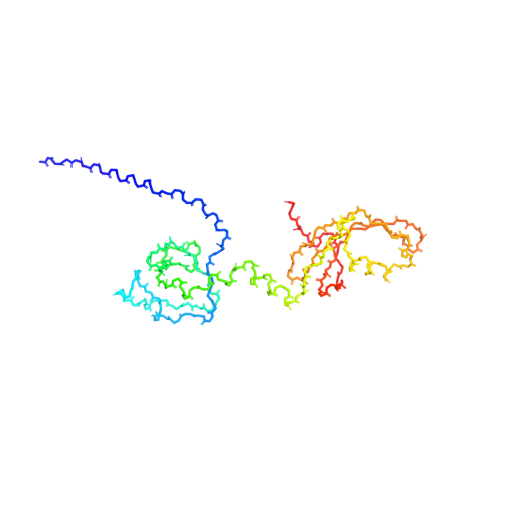YR A O 1
ATOM 1554 N N . LYS A 1 191 ? -2.722 9.549 -6.977 1.00 77.31 191 LYS A N 1
ATOM 1555 C CA . LYS A 1 191 ? -2.370 10.766 -6.243 1.00 77.31 191 LYS A CA 1
ATOM 1556 C C . LYS A 1 191 ? -1.941 10.382 -4.834 1.00 77.31 191 LYS A C 1
ATOM 1558 O O . LYS A 1 191 ? -2.776 10.250 -3.943 1.00 77.31 191 LYS A O 1
ATOM 1563 N N . ILE A 1 192 ? -0.644 10.159 -4.649 1.00 66.44 192 ILE A N 1
ATOM 1564 C CA . ILE A 1 192 ? -0.071 10.001 -3.311 1.00 66.44 192 ILE A CA 1
ATOM 1565 C C . ILE A 1 192 ? 0.267 11.403 -2.810 1.00 66.44 192 ILE A C 1
ATOM 1567 O O . ILE A 1 192 ? 1.136 12.061 -3.381 1.00 66.44 192 ILE A O 1
ATOM 1571 N N . SER A 1 193 ? -0.464 11.879 -1.800 1.00 48.19 193 SER A N 1
ATOM 1572 C CA . SER A 1 193 ? -0.121 13.132 -1.124 1.00 48.19 193 SER A CA 1
ATOM 1573 C C . SER A 1 193 ? 1.272 12.996 -0.491 1.00 48.19 193 SER A C 1
ATOM 1575 O O . SER A 1 193 ? 1.528 11.951 0.117 1.00 48.19 193 SER A O 1
ATOM 1577 N N . PRO A 1 194 ? 2.168 13.982 -0.681 1.00 47.03 194 PRO A N 1
ATOM 1578 C CA . PRO A 1 194 ? 3.515 13.962 -0.114 1.00 47.03 194 PRO A CA 1
ATOM 1579 C C . PRO A 1 194 ? 3.516 13.948 1.418 1.00 47.03 194 PRO A C 1
ATOM 1581 O O . PRO A 1 194 ? 2.555 14.480 2.021 1.00 47.03 194 PRO A O 1
#

Radius of gyration: 27.11 Å; chains: 1; bounding box: 56×48×86 Å

Sequence (194 aa):
MRRPKIVIAVLVLCGLHTGNSLAGPPIFQNGIDKQYIRIGPEMEYENDDTGALLEDEKLYVLEEKNGWIRFRVTEKDLGWSAWIRKNLTDSSSLSPEKERAKRIAKFGEPPQNSAWDGSVKCVKDYLKTGAKDSDSLRYENWSKPYYSKDGWLVKCDYRAKNSFGDYVREVKWFVIRHDIVVDVKDLDTYKISP